Protein AF-A0A8H5YWS3-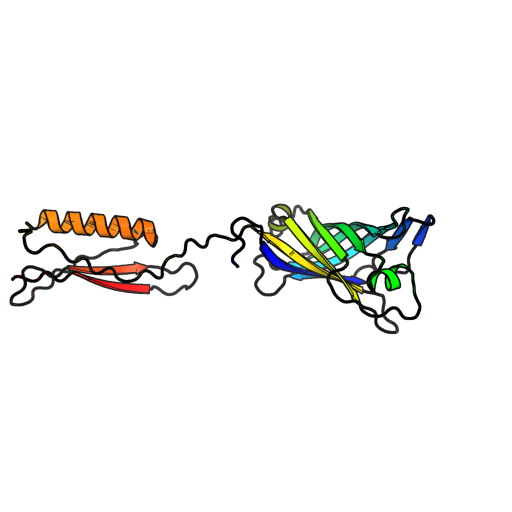F1 (afdb_monomer_lite)

Secondary structure (DSSP, 8-state):
---TTS-EEEEEEEEEEEEPPPEEEETTEEEEEEEEEEEEEEEPTT-SS--EEEEEEEEEEEEE-TTSSEEEEEEEEEEEETTS-EEEEEEEEEEETTSHHHHHHHT-TT-----SSSEEEEEEEE---GGGGGGTSSEEEEEEEEE--TTS--EEEEEEEEEE-------------------TT----HHHHHHHHHHHHHHHHHHH-----EEEEE---TT-S-EEEEEEEEE-SS--SEEEEEEEEEPPP-

Foldseek 3Di:
DPPAPFWDWAFFKKKKWFWDDWDDPDPFKTKIKTDAQRMWIATDPPHPQGWIKTWRIKIWIWGADPVNQKIKIWIWTWIATPVRFIKIKIKIKMAGLVALVVCVVVVPPPRAKGDWDRIKIKIAMDGPPPSCVVRHVWTKMWIWIWHDDPPGGIMIMIRMTTTGRPPPPVPLVVLDQDQDDDDQPDPDDVVVVVVVVVVVVVVVCVSPHDFPDWDFDWDDDPQFPTKTKTWTWDADPVHRDTDTDIHIHGDDHD

Radius of gyration: 30.15 Å; chains: 1; bounding box: 85×47×52 Å

Organism: NCBI:txid1567541

pLDDT: mean 78.76, std 23.04, range [34.84, 98.81]

Sequence (254 aa):
MKLTNFPILIPAFTAQIAINDPLVITSNLLNIPFVPKAGTLVSEPGYELPLEATFIHGSDFIRRDSDGQWVKLEVTSVARDASGSLLRFSYNGVVNMAGDEGKVIRGDTNATTTGFGNAFVQIRFETDAPGLKLLQDKLYVGSGRFVIEEDRPVIVEYKISEVEVPTSHVYHQPCVPFIVKLPSKLRVVAPELQFAALLLLQEYALSCGPIQAAWFINIPTPGWIQALQVVYMGVDPQDQYPILSTFRVTLHRY

Structure (mmCIF, N/CA/C/O backbone):
data_AF-A0A8H5YWS3-F1
#
_entry.id   AF-A0A8H5YWS3-F1
#
loop_
_atom_site.group_PDB
_atom_site.id
_atom_site.type_symbol
_atom_site.label_atom_id
_atom_site.label_alt_id
_atom_site.label_comp_id
_atom_site.label_asym_id
_atom_site.label_entity_id
_atom_site.label_seq_id
_atom_site.pdbx_PDB_ins_code
_atom_site.Cartn_x
_atom_site.Cartn_y
_atom_site.Cartn_z
_atom_site.occupancy
_atom_site.B_iso_or_equiv
_atom_site.auth_seq_id
_atom_site.auth_comp_id
_atom_site.auth_asym_id
_atom_site.auth_atom_id
_atom_site.pdbx_PDB_model_num
ATOM 1 N N . MET A 1 1 ? -27.017 8.212 -10.416 1.00 48.69 1 MET A N 1
ATOM 2 C CA . MET A 1 1 ? -27.555 6.844 -10.246 1.00 48.69 1 MET A CA 1
ATOM 3 C C . MET A 1 1 ? -27.083 6.347 -8.888 1.00 48.69 1 MET A C 1
ATOM 5 O O . MET A 1 1 ? -25.880 6.301 -8.685 1.00 48.69 1 MET A O 1
ATOM 9 N N . LYS A 1 2 ? -27.982 6.097 -7.926 1.00 53.22 2 LYS A N 1
ATOM 10 C CA . LYS A 1 2 ? -27.589 5.548 -6.618 1.00 53.22 2 LYS A CA 1
ATOM 11 C C . LYS A 1 2 ? -27.496 4.033 -6.797 1.00 53.22 2 LYS A C 1
ATOM 13 O O . LYS A 1 2 ? -28.518 3.397 -7.033 1.00 53.22 2 LYS A O 1
ATOM 18 N N . LEU A 1 3 ? -26.281 3.490 -6.804 1.00 64.69 3 LEU A N 1
ATOM 19 C CA . LEU A 1 3 ? -26.042 2.050 -6.901 1.00 64.69 3 LEU A CA 1
ATOM 20 C C . LEU A 1 3 ? -26.477 1.411 -5.577 1.00 64.69 3 LEU A C 1
ATOM 22 O O . LEU A 1 3 ? -25.711 1.332 -4.623 1.00 64.69 3 LEU A O 1
ATOM 26 N N . THR A 1 4 ? -27.749 1.039 -5.481 1.00 75.31 4 THR A N 1
ATOM 27 C CA . THR A 1 4 ? -28.289 0.354 -4.304 1.00 75.31 4 THR A CA 1
ATOM 28 C C . THR A 1 4 ? -27.650 -1.029 -4.183 1.00 75.31 4 THR A C 1
ATOM 30 O O . THR A 1 4 ? -27.611 -1.760 -5.170 1.00 75.31 4 THR A O 1
ATOM 33 N N . ASN A 1 5 ? -27.202 -1.387 -2.976 1.00 79.69 5 ASN A N 1
ATOM 34 C CA . ASN A 1 5 ? -26.628 -2.692 -2.602 1.00 79.69 5 ASN A CA 1
ATOM 35 C C . ASN A 1 5 ? -25.200 -2.996 -3.094 1.00 79.69 5 ASN A C 1
ATOM 37 O O . ASN A 1 5 ? -24.732 -4.115 -2.902 1.00 79.69 5 ASN A O 1
ATOM 41 N N . PHE A 1 6 ? -24.490 -2.033 -3.687 1.00 87.56 6 PHE A N 1
ATOM 42 C CA . PHE A 1 6 ? -23.056 -2.179 -3.962 1.00 87.56 6 PHE A CA 1
ATOM 43 C C . PHE A 1 6 ? -22.237 -1.580 -2.819 1.00 87.56 6 PHE A C 1
ATOM 45 O O . PHE A 1 6 ? -22.648 -0.537 -2.308 1.00 87.56 6 PHE A O 1
ATOM 52 N N . PRO A 1 7 ? -21.093 -2.180 -2.438 1.00 91.38 7 PRO A N 1
ATOM 53 C CA . PRO A 1 7 ? -20.174 -1.556 -1.498 1.00 91.38 7 PRO A CA 1
ATOM 54 C C . PRO A 1 7 ? -19.733 -0.169 -1.971 1.00 91.38 7 PRO A C 1
ATOM 56 O O . PRO A 1 7 ? -19.618 0.093 -3.172 1.00 91.38 7 PRO A O 1
ATOM 59 N N . ILE A 1 8 ? -19.467 0.704 -1.012 1.00 92.94 8 ILE A N 1
ATOM 60 C CA . ILE A 1 8 ? -18.857 2.014 -1.203 1.00 92.94 8 ILE A CA 1
ATOM 61 C C . ILE A 1 8 ? -17.433 2.005 -0.657 1.00 92.94 8 ILE A C 1
ATOM 63 O O . ILE A 1 8 ? -17.042 1.115 0.097 1.00 92.94 8 ILE A O 1
ATOM 67 N N . LEU A 1 9 ? -16.665 3.012 -1.063 1.00 95.31 9 LEU A N 1
ATOM 68 C CA . LEU A 1 9 ? -15.297 3.218 -0.619 1.00 95.31 9 LEU A CA 1
ATOM 69 C C . LEU A 1 9 ? -15.223 4.497 0.210 1.00 95.31 9 LEU A C 1
ATOM 71 O O . LEU A 1 9 ? -15.564 5.572 -0.290 1.00 95.31 9 LEU A O 1
ATOM 75 N N . ILE A 1 10 ? -14.764 4.376 1.452 1.00 95.75 10 ILE A N 1
ATOM 76 C CA . ILE A 1 10 ? -14.498 5.509 2.340 1.00 95.75 10 ILE A CA 1
ATOM 77 C C . ILE A 1 10 ? -12.989 5.767 2.345 1.00 95.75 10 ILE A C 1
ATOM 79 O O . ILE A 1 10 ? -12.236 4.843 2.655 1.00 95.75 10 ILE A O 1
ATOM 83 N N . PRO A 1 11 ? -12.504 6.972 1.991 1.00 97.88 11 PRO A N 1
ATOM 84 C CA . PRO A 1 11 ? -11.088 7.312 2.124 1.00 97.88 11 PRO A CA 1
ATOM 85 C C . PRO A 1 11 ? -10.604 7.061 3.556 1.00 97.88 11 PRO A C 1
ATOM 87 O O . PRO A 1 11 ? -11.169 7.608 4.499 1.00 97.88 11 PRO A O 1
ATOM 90 N N . ALA A 1 12 ? -9.587 6.213 3.705 1.00 98.25 12 ALA A N 1
ATOM 91 C CA . ALA A 1 12 ? -9.134 5.739 5.007 1.00 98.25 12 ALA A CA 1
ATOM 92 C C . ALA A 1 12 ? -7.691 6.146 5.287 1.00 98.25 12 ALA A C 1
ATOM 94 O O . ALA A 1 12 ? -7.424 6.784 6.300 1.00 98.25 12 ALA A O 1
ATOM 95 N N . PHE A 1 13 ? -6.764 5.824 4.381 1.00 98.75 13 PHE A N 1
ATOM 96 C CA . PHE A 1 13 ? -5.341 6.088 4.592 1.00 98.75 13 PHE A CA 1
ATOM 97 C C . PHE A 1 13 ? -4.620 6.510 3.310 1.00 98.75 13 PHE A C 1
ATOM 99 O O . PHE A 1 13 ? -4.986 6.112 2.204 1.00 98.75 13 PHE A O 1
ATOM 106 N N . THR A 1 14 ? -3.518 7.233 3.474 1.00 98.81 14 THR A N 1
ATOM 107 C CA . THR A 1 14 ? -2.440 7.333 2.490 1.00 98.81 14 THR A CA 1
ATOM 108 C C . THR A 1 14 ? -1.238 6.548 2.988 1.00 98.81 14 THR A C 1
ATOM 110 O O . THR A 1 14 ? -0.764 6.785 4.099 1.00 98.81 14 THR A O 1
ATOM 113 N N . ALA A 1 15 ? -0.713 5.654 2.152 1.00 98.75 15 ALA A N 1
ATOM 114 C CA . ALA A 1 15 ? 0.608 5.072 2.354 1.00 98.75 15 ALA A CA 1
ATOM 115 C C . ALA A 1 15 ? 1.599 5.683 1.360 1.00 98.75 15 ALA A C 1
ATOM 117 O O . ALA A 1 15 ? 1.316 5.706 0.166 1.00 98.75 15 ALA A O 1
ATOM 118 N N . GLN A 1 16 ? 2.757 6.133 1.832 1.00 98.69 16 GLN A N 1
ATOM 119 C CA . GLN A 1 16 ? 3.894 6.530 0.998 1.00 98.69 16 GLN A CA 1
ATOM 120 C C . GLN A 1 16 ? 5.101 5.704 1.411 1.00 98.69 16 GLN A C 1
ATOM 122 O O . GLN A 1 16 ? 5.474 5.702 2.580 1.00 98.69 16 GLN A O 1
ATOM 127 N N . ILE A 1 17 ? 5.707 4.978 0.480 1.00 98.56 17 ILE A N 1
ATOM 128 C CA . ILE A 1 17 ? 6.811 4.062 0.774 1.00 98.56 17 ILE A CA 1
ATOM 129 C C . ILE A 1 17 ? 7.943 4.342 -0.205 1.00 98.56 17 ILE A C 1
ATOM 131 O O . ILE A 1 17 ? 7.791 4.106 -1.402 1.00 98.56 17 ILE A O 1
ATOM 135 N N . ALA A 1 18 ? 9.087 4.807 0.294 1.00 98.31 18 ALA A N 1
ATOM 136 C CA . ALA A 1 18 ? 10.304 4.846 -0.504 1.00 98.31 18 ALA A CA 1
ATOM 137 C C . ALA A 1 18 ? 10.845 3.424 -0.705 1.00 98.31 18 ALA A C 1
ATOM 139 O O . ALA A 1 18 ? 10.911 2.625 0.237 1.00 98.31 18 ALA A O 1
ATOM 140 N N . ILE A 1 19 ? 11.257 3.116 -1.930 1.00 98.06 19 ILE A N 1
ATOM 141 C CA . ILE A 1 19 ? 11.770 1.802 -2.323 1.00 98.06 19 ILE A CA 1
ATOM 142 C C . ILE A 1 19 ? 13.218 1.886 -2.811 1.00 98.06 19 ILE A C 1
ATOM 144 O O . ILE A 1 19 ? 13.650 2.902 -3.351 1.00 98.06 19 ILE A O 1
ATOM 148 N N . ASN A 1 20 ? 13.970 0.811 -2.577 1.00 97.19 20 ASN A N 1
ATOM 149 C CA . ASN A 1 20 ? 15.310 0.620 -3.125 1.00 97.19 20 ASN A CA 1
ATOM 150 C C . ASN A 1 20 ? 15.247 0.047 -4.545 1.00 97.19 20 ASN A C 1
ATOM 152 O O . ASN A 1 20 ? 14.190 -0.381 -5.018 1.00 97.19 20 ASN A O 1
ATOM 156 N N . ASP A 1 21 ? 16.417 -0.030 -5.178 1.00 94.88 21 ASP A N 1
ATOM 157 C CA . ASP A 1 21 ? 16.579 -0.683 -6.469 1.00 94.88 21 ASP A CA 1
ATOM 158 C C . ASP A 1 21 ? 16.080 -2.143 -6.453 1.00 94.88 21 ASP A C 1
ATOM 160 O O . ASP A 1 21 ? 16.252 -2.859 -5.455 1.00 94.88 21 ASP A O 1
ATOM 164 N N . PRO A 1 22 ? 15.493 -2.620 -7.567 1.00 96.00 22 PRO A N 1
ATOM 165 C CA . PRO A 1 22 ? 15.037 -3.996 -7.684 1.00 96.00 22 PRO A CA 1
ATOM 166 C C . PRO A 1 22 ? 16.161 -5.023 -7.518 1.00 96.00 22 PRO A C 1
ATOM 168 O O . PRO A 1 22 ? 17.179 -4.985 -8.210 1.00 96.00 22 PRO A O 1
ATOM 171 N N . LEU A 1 23 ? 15.919 -6.031 -6.685 1.00 97.50 23 LEU A N 1
ATOM 172 C CA . LEU A 1 23 ? 16.733 -7.238 -6.604 1.00 97.50 23 LEU A CA 1
ATOM 173 C C . LEU A 1 23 ? 16.144 -8.301 -7.538 1.00 97.50 23 LEU A C 1
ATOM 175 O O . LEU A 1 23 ? 15.038 -8.804 -7.321 1.00 97.50 23 LEU A O 1
ATOM 179 N N . VAL A 1 24 ? 16.878 -8.652 -8.593 1.00 96.94 24 VAL A N 1
ATOM 180 C CA . VAL A 1 24 ? 16.424 -9.637 -9.584 1.00 96.94 24 VAL A CA 1
ATOM 181 C C . VAL A 1 24 ? 16.612 -11.055 -9.042 1.00 96.94 24 VAL A C 1
ATOM 183 O O . VAL A 1 24 ? 17.741 -11.500 -8.851 1.00 96.94 24 VAL A O 1
ATOM 186 N N . ILE A 1 25 ? 15.511 -11.782 -8.824 1.00 97.81 25 ILE A N 1
ATOM 187 C CA . ILE A 1 25 ? 15.545 -13.196 -8.405 1.00 97.81 25 ILE A CA 1
ATOM 188 C C . ILE A 1 25 ? 15.488 -14.105 -9.635 1.00 97.81 25 ILE A C 1
ATOM 190 O O . ILE A 1 25 ? 16.262 -15.050 -9.764 1.00 97.81 25 ILE A O 1
ATOM 194 N N . THR A 1 26 ? 14.564 -13.818 -10.554 1.00 96.31 26 THR A N 1
ATOM 195 C CA . THR A 1 26 ? 14.450 -14.484 -11.862 1.00 96.31 26 THR A CA 1
ATOM 196 C C . THR A 1 26 ? 14.034 -13.463 -12.920 1.00 96.31 26 THR A C 1
ATOM 198 O O . THR A 1 26 ? 13.697 -12.329 -12.585 1.00 96.31 26 THR A O 1
ATOM 201 N N . SER A 1 27 ? 13.958 -13.869 -14.190 1.00 92.12 27 SER A N 1
ATOM 202 C CA . SER A 1 27 ? 13.446 -13.011 -15.271 1.00 92.12 27 SER A CA 1
ATOM 203 C C . SER A 1 27 ? 12.024 -12.478 -15.034 1.00 92.12 27 SER A C 1
ATOM 205 O O . SER A 1 27 ? 11.685 -11.417 -15.551 1.00 92.12 27 SER A O 1
ATOM 207 N N . ASN A 1 28 ? 11.208 -13.181 -14.239 1.00 94.62 28 ASN A N 1
ATOM 208 C CA . ASN A 1 28 ? 9.809 -12.833 -13.967 1.00 94.62 28 ASN A CA 1
ATOM 209 C C . ASN A 1 28 ? 9.528 -12.537 -12.487 1.00 94.62 28 ASN A C 1
ATOM 211 O O . ASN A 1 28 ? 8.365 -12.389 -12.119 1.00 94.62 28 ASN A O 1
ATOM 215 N N . LEU A 1 29 ? 10.553 -12.490 -11.629 1.00 97.06 29 LEU A N 1
ATOM 216 C CA . LEU A 1 29 ? 10.393 -12.251 -10.194 1.00 97.06 29 LEU A CA 1
ATOM 217 C C . LEU A 1 29 ? 11.459 -11.285 -9.693 1.00 97.06 29 LEU A C 1
ATOM 219 O O . LEU A 1 29 ? 12.652 -11.597 -9.731 1.00 97.06 29 LEU A O 1
ATOM 223 N N . LEU A 1 30 ? 10.995 -10.158 -9.170 1.00 97.25 30 LEU A N 1
ATOM 224 C CA . LEU A 1 30 ? 11.808 -9.145 -8.516 1.00 97.25 30 LEU A CA 1
ATOM 225 C C . LEU A 1 30 ? 11.428 -9.066 -7.041 1.00 97.25 30 LEU A C 1
ATOM 227 O O . LEU A 1 30 ? 10.276 -9.299 -6.677 1.00 97.25 30 LEU A O 1
ATOM 231 N N . ASN A 1 31 ? 12.393 -8.704 -6.208 1.00 98.31 31 ASN A N 1
ATOM 232 C CA . ASN A 1 31 ? 12.141 -8.237 -4.857 1.00 98.31 31 ASN A CA 1
ATOM 233 C C . ASN A 1 31 ? 12.479 -6.748 -4.772 1.00 98.31 31 ASN A C 1
ATOM 235 O O . ASN A 1 31 ? 13.557 -6.351 -5.204 1.00 98.31 31 ASN A O 1
ATOM 239 N N . ILE A 1 32 ? 11.570 -5.940 -4.233 1.00 98.12 32 ILE A N 1
ATOM 240 C CA . ILE A 1 32 ? 11.726 -4.493 -4.082 1.00 98.12 32 ILE A CA 1
ATOM 241 C C . ILE A 1 32 ? 11.754 -4.158 -2.587 1.00 98.12 32 ILE A C 1
ATOM 243 O O . ILE A 1 32 ? 10.695 -4.038 -1.959 1.00 98.12 32 ILE A O 1
ATOM 247 N N . PRO A 1 33 ? 12.945 -4.028 -1.979 1.00 98.38 33 PRO A N 1
ATOM 248 C CA . PRO A 1 33 ? 13.059 -3.712 -0.564 1.00 98.38 33 PRO A CA 1
ATOM 249 C C . PRO A 1 33 ? 12.611 -2.282 -0.281 1.00 98.38 33 PRO A C 1
ATOM 251 O O . PRO A 1 33 ? 12.974 -1.349 -0.998 1.00 98.38 33 PRO A O 1
ATOM 254 N N . PHE A 1 34 ? 11.908 -2.079 0.827 1.00 98.25 34 PHE A N 1
ATOM 255 C CA . PHE A 1 34 ? 11.595 -0.732 1.298 1.00 98.25 34 PHE A CA 1
ATOM 256 C C . PHE A 1 34 ? 12.869 -0.064 1.815 1.00 98.25 34 PHE A C 1
ATOM 258 O O . PHE A 1 34 ? 13.727 -0.722 2.412 1.00 98.25 34 PHE A O 1
ATOM 265 N N . VAL A 1 35 ? 12.977 1.250 1.648 1.00 98.00 35 VAL A N 1
ATOM 266 C CA . VAL A 1 35 ? 13.991 2.042 2.346 1.00 98.00 35 VAL A CA 1
ATOM 267 C C . VAL A 1 35 ? 13.597 2.096 3.833 1.00 98.00 35 VAL A C 1
ATOM 269 O O . VAL A 1 35 ? 12.499 2.562 4.158 1.00 98.00 35 VAL A O 1
ATOM 272 N N . PRO A 1 36 ? 14.438 1.609 4.766 1.00 95.19 36 PRO A N 1
ATOM 273 C CA . PRO A 1 36 ? 14.069 1.541 6.177 1.00 95.19 36 PRO A CA 1
ATOM 274 C C . PRO A 1 36 ? 13.707 2.911 6.753 1.00 95.19 36 PRO A C 1
ATOM 276 O O . PRO A 1 36 ? 14.463 3.869 6.597 1.00 95.19 36 PRO A O 1
ATOM 279 N N . LYS A 1 37 ? 12.578 2.994 7.470 1.00 95.38 37 LYS A N 1
ATOM 280 C CA . LYS A 1 37 ? 12.074 4.228 8.107 1.00 95.38 37 LYS A CA 1
ATOM 281 C C . LYS A 1 37 ? 11.795 5.393 7.145 1.00 95.38 37 LYS A C 1
ATOM 283 O O . LYS A 1 37 ? 11.619 6.515 7.610 1.00 95.38 37 LYS A O 1
ATOM 288 N N . ALA A 1 38 ? 11.723 5.144 5.839 1.00 95.88 38 ALA A N 1
ATOM 289 C CA . ALA A 1 38 ? 11.428 6.152 4.821 1.00 95.88 38 ALA A CA 1
ATOM 290 C C . ALA A 1 38 ? 10.059 5.895 4.170 1.00 95.88 38 ALA A C 1
ATOM 292 O O . ALA A 1 38 ? 9.913 5.821 2.954 1.00 95.88 38 ALA A O 1
ATOM 293 N N . GLY A 1 39 ? 9.036 5.729 5.000 1.00 97.69 39 GLY A N 1
ATOM 294 C CA . GLY A 1 39 ? 7.666 5.607 4.532 1.00 97.69 39 GLY A CA 1
ATOM 295 C C . GLY A 1 39 ? 6.667 5.777 5.661 1.00 97.69 39 GLY A C 1
ATOM 296 O O . GLY A 1 39 ? 6.985 5.506 6.820 1.00 97.69 39 GLY A O 1
ATOM 297 N N . THR A 1 40 ? 5.462 6.207 5.312 1.00 98.62 40 THR A N 1
ATOM 298 C CA . THR A 1 40 ? 4.389 6.539 6.243 1.00 98.62 40 THR A CA 1
ATOM 299 C C . THR A 1 40 ? 3.078 5.874 5.848 1.00 98.62 40 THR A C 1
ATOM 301 O O . THR A 1 40 ? 2.823 5.601 4.676 1.00 98.62 40 THR A O 1
ATOM 304 N N . LEU A 1 41 ? 2.241 5.633 6.849 1.00 98.62 41 LEU A N 1
ATOM 305 C CA . LEU A 1 41 ? 0.837 5.279 6.724 1.00 98.62 41 LEU A CA 1
ATOM 306 C C . LEU A 1 41 ? 0.053 6.248 7.606 1.00 98.62 41 LEU A C 1
ATOM 308 O O . LEU A 1 41 ? 0.194 6.228 8.829 1.00 98.62 41 LEU A O 1
ATOM 312 N N . VAL A 1 42 ? -0.737 7.108 6.977 1.00 98.62 42 VAL A N 1
ATOM 313 C CA . VAL A 1 42 ? -1.429 8.213 7.646 1.00 98.62 42 VAL A CA 1
ATOM 314 C C . VAL A 1 42 ? -2.905 8.163 7.307 1.00 98.62 42 VAL A C 1
ATOM 316 O O . VAL A 1 42 ? -3.266 7.905 6.162 1.00 98.62 42 VAL A O 1
ATOM 319 N N . SER A 1 43 ? -3.759 8.407 8.292 1.00 98.38 43 SER A N 1
ATOM 320 C CA . SER A 1 43 ? -5.208 8.466 8.077 1.00 98.38 43 SER A CA 1
ATOM 321 C C . SER A 1 43 ? -5.609 9.676 7.251 1.00 98.38 43 SER A C 1
ATOM 323 O O . SER A 1 43 ? -5.051 10.762 7.401 1.00 98.38 43 SER A O 1
ATOM 325 N N . GLU A 1 44 ? -6.594 9.489 6.382 1.00 97.88 44 GLU A N 1
ATOM 326 C CA . GLU A 1 44 ? -7.220 10.595 5.669 1.00 97.88 44 GLU A CA 1
ATOM 327 C C . GLU A 1 44 ? -8.029 11.468 6.645 1.00 97.88 44 GLU A C 1
ATOM 329 O O . GLU A 1 44 ? -8.565 10.966 7.641 1.00 97.88 44 GLU A O 1
ATOM 334 N N . PRO A 1 45 ? -8.155 12.780 6.379 1.00 94.69 45 PRO A N 1
ATOM 335 C CA . PRO A 1 45 ? -8.970 13.662 7.204 1.00 94.69 45 PRO A CA 1
ATOM 336 C C . PRO A 1 45 ? -10.413 13.155 7.340 1.00 94.69 45 PRO A C 1
ATOM 338 O O . PRO A 1 45 ? -11.096 12.926 6.344 1.00 94.69 45 PRO A O 1
ATOM 341 N N . GLY A 1 46 ? -10.885 13.022 8.582 1.00 91.44 46 GLY A N 1
ATOM 342 C CA . GLY A 1 46 ? -12.252 12.589 8.890 1.00 91.44 46 GLY A CA 1
ATOM 343 C C . GLY A 1 46 ? -12.461 11.073 8.944 1.00 91.44 46 GLY A C 1
ATOM 344 O O . GLY A 1 46 ? -13.569 10.643 9.254 1.00 91.44 46 GLY A O 1
ATOM 345 N N . TYR A 1 47 ? -11.429 10.265 8.693 1.00 95.12 47 TYR A N 1
ATOM 346 C CA . TYR A 1 47 ? -11.505 8.828 8.937 1.00 95.12 47 TYR A CA 1
ATOM 347 C C . TYR A 1 47 ? -11.531 8.529 10.446 1.00 95.12 47 TYR A C 1
ATOM 349 O O . TYR A 1 47 ? -10.823 9.172 11.222 1.00 95.12 47 TYR A O 1
ATOM 357 N N . GLU A 1 48 ? -12.357 7.568 10.878 1.00 91.69 48 GLU A N 1
ATOM 358 C CA . GLU A 1 48 ? -12.686 7.400 12.305 1.00 91.69 48 GLU A CA 1
ATOM 359 C C . GLU A 1 48 ? -11.500 6.966 13.173 1.00 91.69 48 GLU A C 1
ATOM 361 O O . GLU A 1 48 ? -11.463 7.262 14.367 1.00 91.69 48 GLU A O 1
ATOM 366 N N . LEU A 1 49 ? -10.546 6.242 12.581 1.00 92.19 49 LEU A N 1
ATOM 367 C CA . LEU A 1 49 ? -9.395 5.712 13.292 1.00 92.19 49 LEU A CA 1
ATOM 368 C C . LEU A 1 49 ? -8.168 6.573 12.980 1.00 92.19 49 LEU A C 1
ATOM 370 O O . LEU A 1 49 ? -7.578 6.392 11.915 1.00 92.19 49 LEU A O 1
ATOM 374 N N . PRO A 1 50 ? -7.743 7.465 13.891 1.00 93.62 50 PRO A N 1
ATOM 375 C CA . PRO A 1 50 ? -6.527 8.233 13.700 1.00 93.62 50 PRO A CA 1
ATOM 376 C C . PRO A 1 50 ? -5.307 7.317 13.815 1.00 93.62 50 PRO A C 1
ATOM 378 O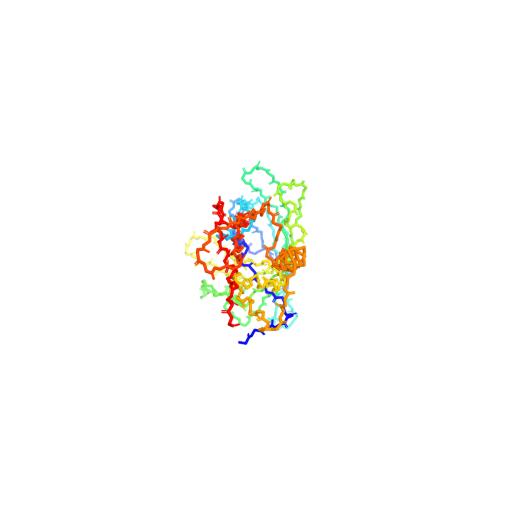 O . PRO A 1 50 ? -5.025 6.734 14.861 1.00 93.62 50 PRO A O 1
ATOM 381 N N . LEU A 1 51 ? -4.564 7.221 12.723 1.00 96.75 51 LEU A N 1
ATOM 382 C CA . LEU A 1 51 ? -3.322 6.475 12.609 1.00 96.75 51 LEU A CA 1
ATOM 383 C C . LEU A 1 51 ? -2.277 7.338 11.913 1.00 96.75 51 LEU A C 1
ATOM 385 O O . LEU A 1 51 ? -2.503 7.828 10.805 1.00 96.75 51 LEU A O 1
ATOM 389 N N . GLU A 1 52 ? -1.121 7.452 12.554 1.00 97.81 52 GLU A N 1
ATOM 390 C CA . GLU A 1 52 ? 0.124 7.915 11.959 1.00 97.81 52 GLU A CA 1
ATOM 391 C C . GLU A 1 52 ? 1.194 6.882 12.305 1.00 97.81 52 GLU A C 1
ATOM 393 O O . GLU A 1 52 ? 1.503 6.659 13.480 1.00 97.81 52 GLU A O 1
ATOM 398 N N . ALA A 1 53 ? 1.705 6.200 11.283 1.00 98.38 53 ALA A N 1
ATOM 399 C CA . ALA A 1 53 ? 2.691 5.147 11.438 1.00 98.38 53 ALA A CA 1
ATOM 400 C C . ALA A 1 53 ? 3.823 5.266 10.422 1.00 98.38 53 ALA A C 1
ATOM 402 O O . ALA A 1 53 ? 3.629 5.711 9.293 1.00 98.38 53 ALA A O 1
ATOM 403 N N . THR A 1 54 ? 5.001 4.798 10.820 1.00 98.69 54 THR A N 1
ATOM 404 C CA . THR A 1 54 ? 6.208 4.764 9.993 1.00 98.69 54 THR A CA 1
ATOM 405 C C . THR A 1 54 ? 6.570 3.321 9.676 1.00 98.69 54 THR A C 1
ATOM 407 O O . THR A 1 54 ? 6.663 2.479 10.576 1.00 98.69 54 THR A O 1
ATOM 410 N N . PHE A 1 55 ? 6.820 3.023 8.402 1.00 98.62 55 PHE A N 1
ATOM 411 C CA . PHE A 1 55 ? 7.284 1.704 7.977 1.00 98.62 55 PHE A CA 1
ATOM 412 C C . PHE A 1 55 ? 8.717 1.458 8.460 1.00 98.62 55 PHE A C 1
ATOM 414 O O . PHE A 1 55 ? 9.636 2.207 8.139 1.00 98.62 55 PHE A O 1
ATOM 421 N N . ILE A 1 56 ? 8.932 0.395 9.239 1.00 98.00 56 ILE A N 1
ATOM 422 C CA . ILE A 1 56 ? 10.260 0.037 9.760 1.00 98.00 56 ILE A CA 1
ATOM 423 C C . ILE A 1 56 ? 11.084 -0.630 8.658 1.00 98.00 56 ILE A C 1
ATOM 425 O O . ILE A 1 56 ? 12.225 -0.247 8.411 1.00 98.00 56 ILE A O 1
ATOM 429 N N . HIS A 1 57 ? 10.494 -1.642 8.026 1.00 96.50 57 HIS A N 1
ATOM 430 C CA . HIS A 1 57 ? 11.042 -2.391 6.903 1.00 96.50 57 HIS A CA 1
ATOM 431 C C . HIS A 1 57 ? 9.899 -3.104 6.175 1.00 96.50 57 HIS A C 1
ATOM 433 O O . HIS A 1 57 ? 8.805 -3.284 6.716 1.00 96.50 57 HIS A O 1
ATOM 439 N N . GLY A 1 58 ? 10.155 -3.557 4.959 1.00 98.06 58 GLY A N 1
ATOM 440 C CA . GLY A 1 58 ? 9.198 -4.309 4.164 1.00 98.06 58 GLY A CA 1
ATOM 441 C C . GLY A 1 58 ? 9.788 -4.656 2.816 1.00 98.06 58 GLY A C 1
ATOM 442 O O . GLY A 1 58 ? 10.910 -4.251 2.498 1.00 98.06 58 GLY A O 1
ATOM 443 N N . SER A 1 59 ? 9.045 -5.433 2.048 1.00 98.19 59 SER A N 1
ATOM 444 C CA . SER A 1 59 ? 9.422 -5.720 0.677 1.00 98.19 59 SER A CA 1
ATOM 445 C C . SER A 1 59 ? 8.211 -6.093 -0.164 1.00 98.19 59 SER A C 1
ATOM 447 O O . SER A 1 59 ? 7.214 -6.588 0.371 1.00 98.19 59 SER A O 1
ATOM 449 N N . ASP A 1 60 ? 8.330 -5.856 -1.466 1.00 98.38 60 ASP A N 1
ATOM 450 C CA . ASP A 1 60 ? 7.384 -6.294 -2.487 1.00 98.38 60 ASP A CA 1
ATOM 451 C C . ASP A 1 60 ? 8.008 -7.363 -3.376 1.00 98.38 60 ASP A C 1
ATOM 453 O O . ASP A 1 60 ? 9.092 -7.177 -3.935 1.00 98.38 60 ASP A O 1
ATOM 457 N N . PHE A 1 61 ? 7.323 -8.491 -3.513 1.00 98.56 61 PHE A N 1
ATOM 458 C CA . PHE A 1 61 ? 7.636 -9.481 -4.527 1.00 98.56 61 PHE A CA 1
ATOM 459 C C . PHE A 1 61 ? 6.782 -9.229 -5.766 1.00 98.56 61 PHE A C 1
ATOM 461 O O . PHE A 1 61 ? 5.608 -9.586 -5.834 1.00 98.56 61 PHE A O 1
ATOM 468 N N . ILE A 1 62 ? 7.426 -8.668 -6.785 1.00 97.81 62 ILE A N 1
ATOM 469 C CA . ILE A 1 62 ? 6.805 -8.324 -8.058 1.00 97.81 62 ILE A CA 1
ATOM 470 C C . ILE A 1 62 ? 6.973 -9.496 -9.019 1.00 97.81 62 ILE A C 1
ATOM 472 O O . ILE A 1 62 ? 8.088 -9.811 -9.450 1.00 97.81 62 ILE A O 1
ATOM 476 N N . ARG A 1 63 ? 5.858 -10.125 -9.395 1.00 97.94 63 ARG A N 1
ATOM 477 C CA . ARG A 1 63 ? 5.826 -11.237 -10.351 1.00 97.94 63 ARG A CA 1
ATOM 478 C C . ARG A 1 63 ? 5.176 -10.820 -11.659 1.00 97.94 63 ARG A C 1
ATOM 480 O O . ARG A 1 63 ? 4.016 -10.426 -11.667 1.00 97.94 63 ARG A O 1
ATOM 487 N N . ARG A 1 64 ? 5.896 -10.949 -12.770 1.00 96.56 64 ARG A N 1
ATOM 488 C CA . ARG A 1 64 ? 5.339 -10.730 -14.113 1.00 96.56 64 ARG A CA 1
ATOM 489 C C . ARG A 1 64 ? 4.584 -11.976 -14.567 1.00 96.56 64 ARG A C 1
ATOM 491 O O . ARG A 1 64 ? 5.114 -13.085 -14.458 1.00 96.56 64 ARG A O 1
ATOM 498 N N . ASP A 1 65 ? 3.372 -11.784 -15.078 1.00 94.94 65 ASP A N 1
ATOM 499 C CA . ASP A 1 65 ? 2.631 -12.844 -15.760 1.00 94.94 65 ASP A CA 1
ATOM 500 C C . ASP A 1 65 ? 3.381 -13.246 -17.044 1.00 94.94 65 ASP A C 1
ATOM 502 O O . ASP A 1 65 ? 4.167 -12.476 -17.604 1.00 94.94 65 ASP A O 1
ATOM 506 N N . SER A 1 66 ? 3.171 -14.476 -17.515 1.00 92.75 66 SER A N 1
ATOM 507 C CA . SER A 1 66 ? 3.919 -15.031 -18.654 1.00 92.75 66 SER A CA 1
ATOM 508 C C . SER A 1 66 ? 3.696 -14.283 -19.972 1.00 92.75 66 SER A C 1
ATOM 510 O O . SER A 1 66 ? 4.542 -14.354 -20.857 1.00 92.75 66 SER A O 1
ATOM 512 N N . ASP A 1 67 ? 2.566 -13.586 -20.111 1.00 92.62 67 ASP A N 1
ATOM 513 C CA . ASP A 1 67 ? 2.227 -12.747 -21.268 1.00 92.62 67 ASP A CA 1
ATOM 514 C C . ASP A 1 67 ? 2.754 -11.301 -21.153 1.00 92.62 67 ASP A C 1
ATOM 516 O O . ASP A 1 67 ? 2.602 -10.499 -22.080 1.00 92.62 67 ASP A O 1
ATOM 520 N N . GLY A 1 68 ? 3.361 -10.957 -20.011 1.00 89.88 68 GLY A N 1
ATOM 521 C CA . GLY A 1 68 ? 3.894 -9.634 -19.702 1.00 89.88 68 GLY A CA 1
ATOM 522 C C . GLY A 1 68 ? 2.848 -8.523 -19.556 1.00 89.88 68 GLY A C 1
ATOM 523 O O . GLY A 1 68 ? 3.242 -7.368 -19.407 1.00 89.88 68 GLY A O 1
ATOM 524 N N . GLN A 1 69 ? 1.546 -8.830 -19.601 1.00 94.19 69 GLN A N 1
ATOM 525 C CA . GLN A 1 69 ? 0.476 -7.822 -19.561 1.00 94.19 69 GLN A CA 1
ATOM 526 C C . GLN A 1 69 ? 0.197 -7.329 -18.145 1.00 94.19 69 GLN A C 1
ATOM 528 O O . GLN A 1 69 ? -0.174 -6.172 -17.936 1.00 94.19 69 GLN A O 1
ATOM 533 N N . TRP A 1 70 ? 0.401 -8.205 -17.167 1.00 96.69 70 TRP A N 1
ATOM 534 C CA . TRP A 1 70 ? 0.120 -7.929 -15.771 1.00 96.69 70 TRP A CA 1
ATOM 535 C C . TRP A 1 70 ? 1.303 -8.274 -14.887 1.00 96.69 70 TRP A C 1
ATOM 537 O O . TRP A 1 70 ? 2.113 -9.162 -15.162 1.00 96.69 70 TRP A O 1
ATOM 547 N N . VAL A 1 71 ? 1.349 -7.571 -13.771 1.00 97.12 71 VAL A N 1
ATOM 548 C CA . VAL A 1 71 ? 2.222 -7.863 -12.649 1.00 97.12 71 VAL A CA 1
ATOM 549 C C . VAL A 1 71 ? 1.364 -8.160 -11.428 1.00 97.12 71 VAL A C 1
ATOM 551 O O . VAL A 1 71 ? 0.351 -7.494 -11.215 1.00 97.12 71 VAL A O 1
ATOM 554 N N . LYS A 1 72 ? 1.768 -9.151 -10.632 1.00 98.25 72 LYS A N 1
ATOM 555 C CA . LYS A 1 72 ? 1.214 -9.443 -9.308 1.00 98.25 72 LYS A CA 1
ATOM 556 C C . LYS A 1 72 ? 2.162 -8.916 -8.242 1.00 98.25 72 LYS A C 1
ATOM 558 O O . LYS A 1 72 ? 3.366 -9.159 -8.327 1.00 98.25 72 LYS A O 1
ATOM 563 N N . LEU A 1 73 ? 1.595 -8.214 -7.272 1.00 98.50 73 LEU A N 1
ATOM 564 C CA . LEU A 1 73 ? 2.299 -7.685 -6.109 1.00 98.50 73 LEU A CA 1
ATOM 565 C C . LEU A 1 73 ? 2.029 -8.587 -4.909 1.00 98.50 73 LEU A C 1
ATOM 567 O O . LEU A 1 73 ? 0.893 -9.042 -4.733 1.00 98.50 73 LEU A O 1
ATOM 571 N N . GLU A 1 74 ? 3.044 -8.789 -4.081 1.00 98.62 74 GLU A N 1
ATOM 572 C CA . GLU A 1 74 ? 2.944 -9.497 -2.807 1.00 98.62 74 GLU A CA 1
ATOM 573 C C . GLU A 1 74 ? 3.822 -8.772 -1.790 1.00 98.62 74 GLU A C 1
ATOM 575 O O . GLU A 1 74 ? 5.044 -8.935 -1.743 1.00 98.62 74 GLU A O 1
ATOM 580 N N . VAL A 1 75 ? 3.176 -7.945 -0.972 1.00 98.69 75 VAL A N 1
ATOM 581 C CA . VAL A 1 75 ? 3.846 -7.072 -0.013 1.00 98.69 75 VAL A CA 1
ATOM 582 C C . VAL A 1 75 ? 3.644 -7.551 1.401 1.00 98.69 75 VAL A C 1
ATOM 584 O O . VAL A 1 75 ? 2.535 -7.874 1.832 1.00 98.69 75 VAL A O 1
ATOM 587 N N . THR A 1 76 ? 4.729 -7.517 2.167 1.00 98.50 76 THR A N 1
ATOM 588 C CA . THR A 1 76 ? 4.688 -7.625 3.624 1.00 98.50 76 THR A CA 1
ATOM 589 C C . THR A 1 76 ? 5.659 -6.631 4.249 1.00 98.50 76 THR A C 1
ATOM 591 O O . THR A 1 76 ? 6.813 -6.499 3.841 1.00 98.50 76 THR A O 1
ATOM 594 N N . SER A 1 77 ? 5.179 -5.929 5.269 1.00 98.44 77 SER A N 1
ATOM 595 C CA . SER A 1 77 ? 5.909 -4.898 5.990 1.00 98.44 77 SER A CA 1
ATOM 596 C C . SER A 1 77 ? 5.477 -4.846 7.455 1.00 98.44 77 SER A C 1
ATOM 598 O O . SER A 1 77 ? 4.412 -5.342 7.835 1.00 98.44 77 SER A O 1
ATOM 600 N N . VAL A 1 78 ? 6.322 -4.228 8.276 1.00 98.31 78 VAL A N 1
ATOM 601 C CA . VAL A 1 78 ? 6.021 -3.862 9.659 1.00 98.31 78 VAL A CA 1
ATOM 602 C C . VAL A 1 78 ? 6.046 -2.343 9.760 1.00 98.31 78 VAL A C 1
ATOM 604 O O . VAL A 1 78 ? 7.035 -1.710 9.377 1.00 98.31 78 VAL A O 1
ATOM 607 N N . ALA A 1 79 ? 4.986 -1.764 10.316 1.00 98.31 79 ALA A N 1
ATOM 608 C CA . ALA A 1 79 ? 4.912 -0.349 10.651 1.00 98.31 79 ALA A CA 1
ATOM 609 C C . ALA A 1 79 ? 4.786 -0.151 12.166 1.00 98.31 79 ALA A C 1
ATOM 611 O O . ALA A 1 79 ? 4.349 -1.045 12.898 1.00 98.31 79 ALA A O 1
ATOM 612 N N . ARG A 1 80 ? 5.201 1.027 12.628 1.00 98.19 80 ARG A N 1
ATOM 613 C CA . ARG A 1 80 ? 5.095 1.459 14.022 1.00 98.19 80 ARG A CA 1
ATOM 614 C C . ARG A 1 80 ? 4.318 2.756 14.100 1.00 98.19 80 ARG A C 1
ATOM 616 O O . ARG A 1 80 ? 4.687 3.698 13.405 1.00 98.19 80 ARG A O 1
ATOM 623 N N . ASP A 1 81 ? 3.297 2.800 14.940 1.00 97.25 81 ASP A N 1
ATOM 624 C CA . ASP A 1 81 ? 2.527 4.020 15.170 1.00 97.25 81 ASP A CA 1
ATOM 625 C C . ASP A 1 81 ? 3.246 4.996 16.125 1.00 97.25 81 ASP A C 1
ATOM 627 O O . ASP A 1 81 ? 4.284 4.684 16.722 1.00 97.25 81 ASP A O 1
ATOM 631 N N . ALA A 1 82 ? 2.664 6.181 16.306 1.00 93.56 82 ALA A N 1
ATOM 632 C CA . ALA A 1 82 ? 3.159 7.187 17.244 1.00 93.56 82 ALA A CA 1
ATOM 633 C C . ALA A 1 82 ? 3.165 6.729 18.721 1.00 93.56 82 ALA A C 1
ATOM 635 O O . ALA A 1 82 ? 3.944 7.255 19.516 1.00 93.56 82 ALA A O 1
ATOM 636 N N . SER A 1 83 ? 2.337 5.744 19.101 1.00 94.31 83 SER A N 1
ATOM 637 C CA . SER A 1 83 ? 2.328 5.166 20.457 1.00 94.31 83 SER A CA 1
ATOM 638 C C . SER A 1 83 ? 3.451 4.146 20.687 1.00 94.31 83 SER A C 1
ATOM 640 O O . SER A 1 83 ? 3.716 3.747 21.821 1.00 94.31 83 SER A O 1
ATOM 642 N N . GLY A 1 84 ? 4.137 3.733 19.618 1.00 96.00 84 GLY A N 1
ATOM 643 C CA . GLY A 1 84 ? 5.155 2.690 19.629 1.00 96.00 84 GLY A CA 1
ATOM 644 C C . GLY A 1 84 ? 4.607 1.287 19.357 1.00 96.00 84 GLY A C 1
ATOM 645 O O . GLY A 1 84 ? 5.404 0.347 19.260 1.00 96.00 84 GLY A O 1
ATOM 646 N N . SER A 1 85 ? 3.294 1.145 19.185 1.00 97.38 85 SER A N 1
ATOM 647 C CA . SER A 1 85 ? 2.615 -0.093 18.811 1.00 97.38 85 SER A CA 1
ATOM 648 C C . SER A 1 85 ? 3.021 -0.546 17.413 1.00 97.38 85 SER A C 1
ATOM 650 O O . SER A 1 85 ? 3.304 0.257 16.523 1.00 97.38 85 SER A O 1
ATOM 652 N N . LEU A 1 86 ? 3.067 -1.863 17.220 1.00 97.31 86 LEU A N 1
ATOM 653 C CA . LEU A 1 86 ? 3.422 -2.479 15.946 1.00 97.31 86 LEU A CA 1
ATOM 654 C C . LEU A 1 86 ? 2.181 -2.986 15.224 1.00 97.31 86 LEU A C 1
ATOM 656 O O . LEU A 1 86 ? 1.263 -3.528 15.841 1.00 97.31 86 LEU A O 1
ATOM 660 N N . LEU A 1 87 ? 2.209 -2.875 13.902 1.00 97.56 87 LEU A N 1
ATOM 661 C CA . LEU A 1 87 ? 1.250 -3.518 13.021 1.00 97.56 87 LEU A CA 1
ATOM 662 C C . LEU A 1 87 ? 1.971 -4.147 11.831 1.00 97.56 87 LEU A C 1
ATOM 664 O O . LEU A 1 87 ? 2.944 -3.601 11.298 1.00 97.56 87 LEU A O 1
ATOM 668 N N . ARG A 1 88 ? 1.472 -5.298 11.393 1.00 98.19 88 ARG A N 1
ATOM 669 C CA . ARG A 1 88 ? 1.800 -5.836 10.078 1.00 98.19 88 ARG A CA 1
ATOM 670 C C . ARG A 1 88 ? 0.939 -5.123 9.047 1.00 98.19 88 ARG A C 1
ATOM 672 O O . ARG A 1 88 ? -0.272 -5.007 9.214 1.00 98.19 88 ARG A O 1
ATOM 679 N N . PHE A 1 89 ? 1.576 -4.697 7.969 1.00 98.50 89 PHE A N 1
ATOM 680 C CA . PHE A 1 89 ? 0.931 -4.195 6.767 1.00 98.50 89 PHE A CA 1
ATOM 681 C C . PHE A 1 89 ? 1.261 -5.153 5.632 1.00 98.50 89 PHE A C 1
ATOM 683 O O . PHE A 1 89 ? 2.432 -5.401 5.338 1.00 98.50 89 PHE A O 1
ATOM 690 N N . SER A 1 90 ? 0.243 -5.726 5.009 1.00 98.56 90 SER A N 1
ATOM 691 C CA . SER A 1 90 ? 0.427 -6.624 3.873 1.00 98.56 90 SER A CA 1
ATOM 692 C C . SER A 1 90 ? -0.610 -6.343 2.811 1.00 98.56 90 SER A C 1
ATOM 694 O O . SER A 1 90 ? -1.729 -5.942 3.127 1.00 98.56 90 SER A O 1
ATOM 696 N N . TYR A 1 91 ? -0.250 -6.552 1.553 1.00 98.56 91 TYR A N 1
ATOM 697 C CA . TYR A 1 91 ? -1.219 -6.485 0.476 1.00 98.56 91 TYR A CA 1
ATOM 698 C C . TYR A 1 91 ? -0.840 -7.403 -0.670 1.00 98.56 91 TYR A C 1
ATOM 700 O O . TYR A 1 91 ? 0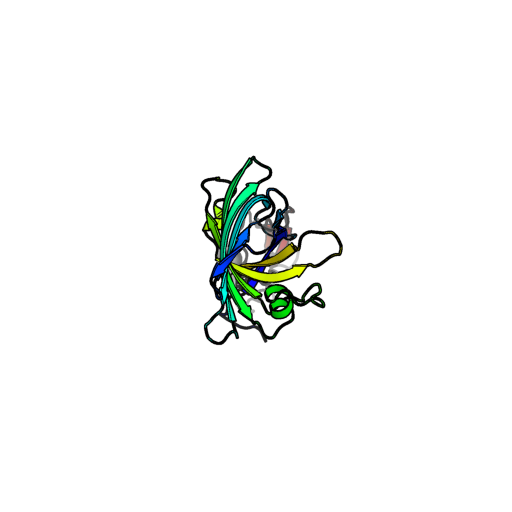.334 -7.682 -0.903 1.00 98.56 91 TYR A O 1
ATOM 708 N N . ASN A 1 92 ? -1.861 -7.816 -1.411 1.00 98.69 92 ASN A N 1
ATOM 709 C CA . ASN A 1 92 ? -1.693 -8.365 -2.749 1.00 98.69 92 ASN A CA 1
ATOM 710 C C . ASN A 1 92 ? -2.304 -7.392 -3.742 1.00 98.69 92 ASN A C 1
ATOM 712 O O . ASN A 1 92 ? -3.265 -6.692 -3.414 1.00 98.69 92 ASN A O 1
ATOM 716 N N . GLY A 1 93 ? -1.777 -7.360 -4.956 1.00 98.12 93 GLY A N 1
ATOM 717 C CA . GLY A 1 93 ? -2.284 -6.446 -5.965 1.00 98.12 93 GLY A CA 1
ATOM 718 C C . GLY A 1 93 ? -1.970 -6.853 -7.382 1.00 98.12 93 GLY A C 1
ATOM 719 O O . GLY A 1 93 ? -1.285 -7.845 -7.639 1.00 98.12 93 GLY A O 1
ATOM 720 N N . VAL A 1 94 ? -2.494 -6.055 -8.299 1.00 97.94 94 VAL A N 1
ATOM 721 C CA . VAL A 1 94 ? -2.242 -6.178 -9.728 1.00 97.94 94 VAL A CA 1
ATOM 722 C C . VAL A 1 94 ? -1.871 -4.826 -10.312 1.00 97.94 94 VAL A C 1
ATOM 724 O O . VAL A 1 94 ? -2.445 -3.804 -9.933 1.00 97.94 94 VAL A O 1
ATOM 727 N N . VAL A 1 95 ? -0.937 -4.840 -11.259 1.00 97.62 95 VAL A N 1
ATOM 728 C CA . VAL A 1 95 ? -0.554 -3.665 -12.047 1.00 97.62 95 VAL A CA 1
ATOM 729 C C . VAL A 1 95 ? -0.667 -3.996 -13.525 1.00 97.62 95 VAL A C 1
ATOM 731 O O . VAL A 1 95 ? -0.170 -5.035 -13.968 1.00 97.62 95 VAL A O 1
ATOM 734 N N . ASN A 1 96 ? -1.321 -3.119 -14.283 1.00 95.00 96 ASN A N 1
ATOM 735 C CA . ASN A 1 96 ? -1.372 -3.212 -15.738 1.00 95.00 96 ASN A CA 1
ATOM 736 C C . ASN A 1 96 ? -0.076 -2.653 -16.350 1.00 95.00 96 ASN A C 1
ATOM 738 O O . ASN A 1 96 ? 0.257 -1.484 -16.159 1.00 95.00 96 ASN A O 1
ATOM 742 N N . MET A 1 97 ? 0.641 -3.472 -17.123 1.00 94.25 97 MET A N 1
ATOM 743 C CA . MET A 1 97 ? 1.942 -3.114 -17.703 1.00 94.25 97 MET A CA 1
ATOM 744 C C . MET A 1 97 ? 1.857 -2.226 -18.955 1.00 94.25 97 MET A C 1
ATOM 746 O O . MET A 1 97 ? 2.893 -1.738 -19.423 1.00 94.25 97 MET A O 1
ATOM 750 N N . ALA A 1 98 ? 0.659 -2.005 -19.503 1.00 92.00 98 ALA A N 1
ATOM 751 C CA . ALA A 1 98 ? 0.447 -1.114 -20.644 1.00 92.00 98 ALA A CA 1
ATOM 752 C C . ALA A 1 98 ? 0.483 0.379 -20.259 1.00 92.00 98 ALA A C 1
ATOM 754 O O . ALA A 1 98 ? 0.747 1.220 -21.117 1.00 92.00 98 ALA A O 1
ATOM 755 N N . GLY A 1 99 ? 0.216 0.700 -18.987 1.00 88.44 99 GLY A N 1
ATOM 756 C CA . GLY A 1 99 ? 0.207 2.067 -18.459 1.00 88.44 99 GLY A CA 1
ATOM 757 C C . GLY A 1 99 ? 1.598 2.633 -18.154 1.00 88.44 99 GLY A C 1
ATOM 758 O O . GLY A 1 99 ? 2.630 1.992 -18.384 1.00 88.44 99 GLY A O 1
ATOM 759 N N . ASP A 1 100 ? 1.623 3.843 -17.596 1.00 93.44 100 ASP A N 1
ATOM 760 C CA . ASP A 1 100 ? 2.863 4.519 -17.194 1.00 93.44 100 ASP A CA 1
ATOM 761 C C . ASP A 1 100 ? 3.576 3.786 -16.047 1.00 93.44 100 ASP A C 1
ATOM 763 O O . ASP A 1 100 ? 4.802 3.735 -16.012 1.00 93.44 100 ASP A O 1
ATOM 767 N N . GLU A 1 101 ? 2.832 3.103 -15.179 1.00 93.38 101 GLU A N 1
ATOM 768 C CA . GLU A 1 101 ? 3.349 2.217 -14.129 1.00 93.38 101 GLU A CA 1
ATOM 769 C C . GLU A 1 101 ? 4.203 1.096 -14.721 1.00 93.38 101 GLU A C 1
ATOM 771 O O . GLU A 1 101 ? 5.252 0.743 -14.183 1.00 93.38 101 GLU A O 1
ATOM 776 N N . GLY A 1 102 ? 3.792 0.567 -15.877 1.00 93.00 102 GLY A N 1
ATOM 777 C CA . GLY A 1 102 ? 4.563 -0.430 -16.603 1.00 93.00 102 GLY A CA 1
ATOM 778 C C . GLY A 1 102 ? 5.919 0.102 -17.062 1.00 93.00 102 GLY A C 1
ATOM 779 O O . GLY A 1 102 ? 6.891 -0.652 -17.048 1.00 93.00 102 GLY A O 1
ATOM 780 N N . LYS A 1 103 ? 6.010 1.391 -17.428 1.00 94.00 103 LYS A N 1
ATOM 781 C CA . LYS A 1 103 ? 7.284 2.037 -17.794 1.00 94.00 103 LYS A CA 1
ATOM 782 C C . LYS A 1 103 ? 8.219 2.110 -16.596 1.00 94.00 103 LYS A C 1
ATOM 784 O O . LYS A 1 103 ? 9.386 1.746 -16.714 1.00 94.00 103 LYS A O 1
ATOM 789 N N . VAL A 1 104 ? 7.684 2.485 -15.432 1.00 94.62 104 VAL A N 1
ATOM 790 C CA . VAL A 1 104 ? 8.443 2.502 -14.173 1.00 94.62 104 VAL A CA 1
ATOM 791 C C . VAL A 1 104 ? 8.961 1.101 -13.837 1.00 94.62 104 VAL A C 1
ATOM 793 O O . VAL A 1 104 ? 10.155 0.918 -13.631 1.00 94.62 104 VAL A O 1
ATOM 796 N N . ILE A 1 105 ? 8.094 0.084 -13.866 1.00 93.00 105 ILE A N 1
ATOM 797 C CA . ILE A 1 105 ? 8.454 -1.305 -13.523 1.00 93.00 105 ILE A CA 1
ATOM 798 C C . ILE A 1 105 ? 9.466 -1.913 -14.510 1.00 93.00 105 ILE A C 1
ATOM 800 O O . ILE A 1 105 ? 10.221 -2.822 -14.149 1.00 93.00 105 ILE A O 1
ATOM 804 N N . ARG A 1 106 ? 9.487 -1.460 -15.768 1.00 90.88 106 ARG A N 1
ATOM 805 C CA . ARG A 1 106 ? 10.505 -1.858 -16.753 1.00 90.88 106 ARG A CA 1
ATOM 806 C C . ARG A 1 106 ? 11.834 -1.120 -16.589 1.00 90.88 106 ARG A C 1
ATOM 808 O O . ARG A 1 106 ? 12.831 -1.624 -17.099 1.00 90.88 106 ARG A O 1
ATOM 815 N N . GLY A 1 107 ? 11.859 -0.007 -15.857 1.00 90.12 107 GLY A N 1
ATOM 816 C CA . GLY A 1 107 ? 13.033 0.855 -15.731 1.00 90.12 107 GLY A CA 1
ATOM 817 C C . GLY A 1 107 ? 13.260 1.730 -16.965 1.00 90.12 107 GLY A C 1
ATOM 818 O O . GLY A 1 107 ? 14.406 2.018 -17.307 1.00 90.12 107 GLY A O 1
ATOM 819 N N . ASP A 1 108 ? 12.190 2.118 -17.665 1.00 92.88 108 ASP A N 1
ATOM 820 C CA . ASP A 1 108 ? 12.286 2.966 -18.855 1.00 92.88 108 ASP A CA 1
ATOM 821 C C . ASP A 1 108 ? 12.854 4.351 -18.460 1.00 92.88 108 ASP A C 1
ATOM 823 O O . ASP A 1 108 ? 12.391 4.982 -17.510 1.00 92.88 108 ASP A O 1
ATOM 827 N N . THR A 1 109 ? 13.838 4.872 -19.202 1.00 90.75 109 THR A N 1
ATOM 828 C CA . THR A 1 109 ? 14.560 6.117 -18.842 1.00 90.75 109 THR A CA 1
ATOM 829 C C . THR A 1 109 ? 13.707 7.386 -18.897 1.00 90.75 109 THR A C 1
ATOM 831 O O . THR A 1 109 ? 14.128 8.437 -18.428 1.00 90.75 109 THR A O 1
ATOM 834 N N . ASN A 1 110 ? 12.535 7.317 -19.525 1.00 90.38 110 ASN A N 1
ATOM 835 C CA . ASN A 1 110 ? 11.565 8.405 -19.620 1.00 90.38 110 ASN A CA 1
ATOM 836 C C . ASN A 1 110 ? 10.356 8.196 -18.694 1.00 90.38 110 ASN A C 1
ATOM 838 O O . ASN A 1 110 ? 9.326 8.844 -18.888 1.00 90.38 110 ASN A O 1
ATOM 842 N N . ALA A 1 111 ? 10.444 7.266 -17.740 1.00 93.31 111 ALA A N 1
ATOM 843 C CA . ALA A 1 111 ? 9.415 7.075 -16.735 1.00 93.31 111 ALA A CA 1
ATOM 844 C C . ALA A 1 111 ? 9.313 8.312 -15.828 1.00 93.31 111 ALA A C 1
ATOM 846 O O . ALA A 1 111 ? 10.315 8.880 -15.397 1.00 93.31 111 ALA A O 1
ATOM 847 N N . THR A 1 112 ? 8.084 8.726 -15.536 1.00 95.62 112 THR A N 1
ATOM 848 C CA . THR A 1 112 ? 7.773 9.875 -14.677 1.00 95.62 112 THR A CA 1
ATOM 849 C C . THR A 1 112 ? 6.778 9.464 -13.601 1.00 95.62 112 THR A C 1
ATOM 851 O O . THR A 1 112 ? 6.248 8.353 -13.633 1.00 95.62 112 THR A O 1
ATOM 854 N N . THR A 1 113 ? 6.484 10.375 -12.669 1.00 97.00 113 THR A N 1
ATOM 855 C CA . THR A 1 113 ? 5.362 10.208 -11.736 1.00 97.00 113 THR A CA 1
ATOM 856 C C . THR A 1 113 ? 4.098 9.795 -12.493 1.00 97.00 113 THR A C 1
ATOM 858 O O . THR A 1 113 ? 3.753 10.413 -13.504 1.00 97.00 113 THR A O 1
ATOM 861 N N . THR A 1 114 ? 3.428 8.749 -12.012 1.00 97.69 114 THR A N 1
ATOM 862 C CA . THR A 1 114 ? 2.253 8.166 -12.664 1.00 97.69 114 THR A CA 1
ATOM 863 C C . THR A 1 114 ? 0.957 8.698 -12.058 1.00 97.69 114 THR A C 1
ATOM 865 O O . THR A 1 114 ? 0.925 9.273 -10.963 1.00 97.69 114 THR A O 1
ATOM 868 N N . GLY A 1 115 ? -0.138 8.528 -12.800 1.00 96.06 115 GLY A N 1
ATOM 869 C CA . GLY A 1 115 ? -1.482 8.717 -12.268 1.00 96.06 115 GLY A CA 1
ATOM 870 C C . GLY A 1 115 ? -1.897 7.570 -11.344 1.00 96.06 115 GLY A C 1
ATOM 871 O O . GLY A 1 115 ? -1.161 6.614 -11.137 1.00 96.06 115 GLY A O 1
ATOM 872 N N . PHE A 1 116 ? -3.106 7.667 -10.799 1.00 95.44 116 PHE A N 1
ATOM 873 C CA . PHE A 1 116 ? -3.769 6.541 -10.142 1.00 95.44 116 PHE A CA 1
ATOM 874 C C . PHE A 1 116 ? -4.619 5.759 -11.151 1.00 95.44 116 PHE A C 1
ATOM 876 O O . PHE A 1 116 ? -5.073 6.322 -12.148 1.00 95.44 116 PHE A O 1
ATOM 883 N N . GLY A 1 117 ? -4.928 4.496 -10.840 1.00 89.06 117 GLY A N 1
ATOM 884 C CA . GLY A 1 117 ? -5.957 3.721 -11.552 1.00 89.06 117 GLY A CA 1
ATOM 885 C C . GLY A 1 117 ? -5.461 2.553 -12.404 1.00 89.06 117 GLY A C 1
ATOM 886 O O . GLY A 1 117 ? -6.288 1.857 -12.985 1.00 89.06 117 GLY A O 1
ATOM 887 N N . ASN A 1 118 ? -4.152 2.294 -12.448 1.00 92.69 118 ASN A N 1
ATOM 888 C CA . ASN A 1 118 ? -3.584 1.109 -13.112 1.00 92.69 118 ASN A CA 1
ATOM 889 C C . ASN A 1 118 ? -2.972 0.093 -12.137 1.00 92.69 118 ASN A C 1
ATOM 891 O O . ASN A 1 118 ? -2.586 -0.998 -12.560 1.00 92.69 118 ASN A O 1
ATOM 895 N N . ALA A 1 119 ? -2.889 0.441 -10.851 1.00 96.12 119 ALA A N 1
ATOM 896 C CA . ALA A 1 119 ? -2.414 -0.416 -9.775 1.00 96.12 119 ALA A CA 1
ATOM 897 C C . ALA A 1 119 ? -3.493 -0.513 -8.695 1.00 96.12 119 ALA A C 1
ATOM 899 O O . ALA A 1 119 ? -3.874 0.505 -8.117 1.00 96.12 119 ALA A O 1
ATOM 900 N N . PHE A 1 120 ? -3.972 -1.724 -8.417 1.00 98.12 120 PHE A N 1
ATOM 901 C CA . PHE A 1 120 ? -4.994 -1.972 -7.400 1.00 98.12 120 PHE A CA 1
ATOM 902 C C . PHE A 1 120 ? -4.535 -3.029 -6.412 1.00 98.12 120 PHE A C 1
ATOM 904 O O . PHE A 1 120 ? -3.960 -4.047 -6.801 1.00 98.12 120 PHE A O 1
ATOM 911 N N . VAL A 1 121 ? -4.816 -2.792 -5.134 1.00 98.62 121 VAL A N 1
ATOM 912 C CA . VAL A 1 121 ? -4.359 -3.633 -4.025 1.00 98.62 121 VAL A CA 1
ATOM 913 C C . VAL A 1 121 ? -5.497 -3.947 -3.059 1.00 98.62 121 VAL A C 1
ATOM 915 O O . VAL A 1 121 ? -6.411 -3.143 -2.887 1.00 98.62 121 VAL A O 1
ATOM 918 N N . GLN A 1 122 ? -5.415 -5.101 -2.403 1.00 98.50 122 GLN A N 1
ATOM 919 C CA . GLN A 1 122 ? -6.203 -5.450 -1.221 1.00 98.50 122 GLN A CA 1
ATOM 920 C C . GLN A 1 122 ? -5.274 -5.448 -0.006 1.00 98.50 122 GLN A C 1
ATOM 922 O O . GLN A 1 122 ? -4.287 -6.184 0.016 1.00 98.50 122 GLN A O 1
ATOM 927 N N . ILE A 1 123 ? -5.561 -4.613 0.988 1.00 98.62 123 ILE A N 1
ATOM 928 C CA . ILE A 1 123 ? -4.689 -4.412 2.147 1.00 98.62 123 ILE A CA 1
ATOM 929 C C . ILE A 1 123 ? -5.239 -5.194 3.336 1.00 98.62 123 ILE A C 1
ATOM 931 O O . ILE A 1 123 ? -6.447 -5.252 3.562 1.00 98.62 123 ILE A O 1
ATOM 935 N N . ARG A 1 124 ? -4.331 -5.778 4.117 1.00 98.44 124 ARG A N 1
ATOM 936 C CA . ARG A 1 124 ? -4.611 -6.394 5.409 1.00 98.44 124 ARG A CA 1
ATOM 937 C C . ARG A 1 124 ? -3.671 -5.849 6.473 1.00 98.44 124 ARG A C 1
ATOM 939 O O . ARG A 1 124 ? -2.451 -5.797 6.277 1.00 98.44 124 ARG A O 1
ATOM 946 N N . PHE A 1 125 ? -4.269 -5.527 7.611 1.00 98.38 125 PHE A N 1
ATOM 947 C CA . PHE A 1 125 ? -3.588 -5.162 8.840 1.00 98.38 125 PHE A CA 1
ATOM 948 C C . PHE A 1 125 ? -3.672 -6.305 9.847 1.00 98.38 125 PHE A C 1
ATOM 950 O O . PHE A 1 125 ? -4.680 -7.006 9.886 1.00 98.38 125 PHE A O 1
ATOM 957 N N . GLU A 1 126 ? -2.631 -6.484 10.660 1.00 98.00 126 GLU A N 1
ATOM 958 C CA . GLU A 1 126 ? -2.632 -7.413 11.801 1.00 98.00 126 GLU A CA 1
ATOM 959 C C . GLU A 1 126 ? -1.903 -6.758 12.986 1.00 98.00 126 GLU A C 1
ATOM 961 O O . GLU A 1 126 ? -0.823 -6.186 12.808 1.00 98.00 126 GLU A O 1
ATOM 966 N N . THR A 1 127 ? -2.491 -6.790 14.185 1.00 97.12 127 THR A N 1
ATOM 967 C CA . THR A 1 127 ? -1.924 -6.174 15.401 1.00 97.12 127 THR A CA 1
ATOM 968 C C . THR A 1 127 ? -2.645 -6.638 16.670 1.00 97.12 127 THR A C 1
ATOM 970 O O . THR A 1 127 ? -3.853 -6.844 16.666 1.00 97.12 127 THR A O 1
ATOM 973 N N . ASP A 1 128 ? -1.932 -6.723 17.791 1.00 94.88 128 ASP A N 1
ATOM 974 C CA . ASP A 1 128 ? -2.543 -6.947 19.111 1.00 94.88 128 ASP A CA 1
ATOM 975 C C . ASP A 1 128 ? -2.792 -5.640 19.884 1.00 94.88 128 ASP A C 1
ATOM 977 O O . ASP A 1 128 ? -3.296 -5.662 21.008 1.00 94.88 128 ASP A O 1
ATOM 981 N N . ALA A 1 129 ? -2.438 -4.484 19.311 1.00 95.00 129 ALA A N 1
ATOM 982 C CA . ALA A 1 129 ? -2.604 -3.196 19.970 1.00 95.00 129 ALA A CA 1
ATOM 983 C C . ALA A 1 129 ? -4.102 -2.867 20.133 1.00 95.00 129 ALA A C 1
ATOM 985 O O . ALA A 1 129 ? -4.798 -2.695 19.127 1.00 95.00 129 ALA A O 1
ATOM 986 N N . PRO A 1 130 ? -4.624 -2.720 21.370 1.00 90.75 130 PRO A N 1
ATOM 987 C CA . PRO A 1 130 ? -6.062 -2.548 21.592 1.00 90.75 130 PRO A CA 1
ATOM 988 C C . PRO A 1 130 ? -6.656 -1.334 20.868 1.00 90.75 130 PRO A C 1
ATOM 990 O O . PRO A 1 130 ? -7.767 -1.416 20.354 1.00 90.75 130 PRO A O 1
ATOM 993 N N . GLY A 1 131 ? -5.895 -0.237 20.775 1.00 89.88 131 GLY A N 1
ATOM 994 C CA . GLY A 1 131 ? -6.308 0.989 20.082 1.00 89.88 131 GLY A CA 1
ATOM 995 C C . GLY A 1 131 ? -6.341 0.884 18.554 1.00 89.88 131 GLY A C 1
ATOM 996 O O . GLY A 1 131 ? -6.905 1.755 17.909 1.00 89.88 131 GLY A O 1
ATOM 997 N N . LEU A 1 132 ? -5.771 -0.177 17.974 1.00 93.19 132 LEU A N 1
ATOM 998 C CA . LEU A 1 132 ? -5.694 -0.395 16.526 1.00 93.19 132 LEU A CA 1
ATOM 999 C C . LEU A 1 132 ? -6.500 -1.613 16.067 1.00 93.19 132 LEU A C 1
ATOM 1001 O O . LEU A 1 132 ? -6.481 -1.957 14.886 1.00 93.19 132 LEU A O 1
ATOM 1005 N N . LYS A 1 133 ? -7.218 -2.275 16.984 1.00 89.75 133 LYS A N 1
ATOM 1006 C CA . LYS A 1 133 ? -7.932 -3.526 16.703 1.00 89.75 133 LYS A CA 1
ATOM 1007 C C . LYS A 1 133 ? -8.902 -3.403 15.525 1.00 89.75 133 LYS A C 1
ATOM 1009 O O . LYS A 1 133 ? -8.988 -4.321 14.717 1.00 89.75 133 LYS A O 1
ATOM 1014 N N . LEU A 1 134 ? -9.532 -2.238 15.389 1.00 91.25 134 LEU A N 1
ATOM 1015 C CA . LEU A 1 134 ? -10.484 -1.916 14.329 1.00 91.25 134 LEU A CA 1
ATOM 1016 C C . LEU A 1 134 ? -9.907 -2.056 12.909 1.00 91.25 134 LEU A C 1
ATOM 1018 O O . LEU A 1 134 ? -10.656 -2.336 11.979 1.00 91.25 134 LEU A O 1
ATOM 1022 N N . LEU A 1 135 ? -8.583 -1.934 12.735 1.00 94.19 135 LEU A N 1
ATOM 1023 C CA . LEU A 1 135 ? -7.915 -2.178 11.449 1.00 94.19 135 LEU A CA 1
ATOM 1024 C C . LEU A 1 135 ? -8.085 -3.617 10.945 1.00 94.19 135 LEU A C 1
ATOM 1026 O O . LEU A 1 135 ? -7.993 -3.863 9.747 1.00 94.19 135 LEU A O 1
ATOM 1030 N N . GLN A 1 136 ? -8.263 -4.580 11.847 1.00 93.75 136 GLN A N 1
ATOM 1031 C CA . GLN A 1 136 ? -8.354 -6.002 11.498 1.00 93.75 136 GLN A CA 1
ATOM 1032 C C . GLN A 1 136 ? -9.780 -6.433 11.170 1.00 93.75 136 GLN A C 1
ATOM 1034 O O . GLN A 1 136 ? -9.978 -7.430 10.480 1.00 93.75 136 GLN A O 1
ATOM 1039 N N . ASP A 1 137 ? -10.763 -5.673 11.648 1.00 91.69 137 ASP A N 1
ATOM 1040 C CA . ASP A 1 137 ? -12.183 -5.991 11.515 1.00 91.69 137 ASP A CA 1
ATOM 1041 C C . ASP A 1 137 ? -12.785 -5.420 10.214 1.00 91.69 137 ASP A C 1
ATOM 1043 O O . ASP A 1 137 ? -13.980 -5.567 9.955 1.00 91.69 137 ASP A O 1
ATOM 1047 N N . LYS A 1 138 ? -11.955 -4.778 9.382 1.00 95.06 138 LYS A N 1
ATOM 1048 C CA . LYS A 1 138 ? -12.351 -4.043 8.176 1.00 95.06 138 LYS A CA 1
ATOM 1049 C C . LYS A 1 138 ? -11.638 -4.551 6.926 1.00 95.06 138 LYS A C 1
ATOM 1051 O O . LYS A 1 138 ? -10.568 -5.157 6.984 1.00 95.06 138 LYS A O 1
ATOM 1056 N N . LEU A 1 139 ? -12.243 -4.283 5.770 1.00 97.19 139 LEU A N 1
ATOM 1057 C CA . LEU A 1 139 ? -11.671 -4.585 4.459 1.00 97.19 139 LEU A CA 1
ATOM 1058 C C . LEU A 1 139 ? -11.149 -3.312 3.809 1.00 97.19 139 LEU A C 1
ATOM 1060 O O . LEU A 1 139 ? -11.835 -2.294 3.798 1.00 97.19 139 LEU A O 1
ATOM 1064 N N . TYR A 1 140 ? -9.964 -3.401 3.210 1.00 98.50 140 TYR A N 1
ATOM 1065 C CA . TYR A 1 140 ? -9.314 -2.262 2.580 1.00 98.50 140 TYR A CA 1
ATOM 1066 C C . TYR A 1 140 ? -8.888 -2.580 1.157 1.00 98.50 140 TYR A C 1
ATOM 1068 O O . TYR A 1 140 ? -8.301 -3.628 0.877 1.00 98.50 140 TYR A O 1
ATOM 1076 N N . VAL A 1 141 ? -9.133 -1.627 0.269 1.00 98.69 141 VAL A N 1
ATOM 1077 C CA . VAL A 1 141 ? -8.628 -1.634 -1.103 1.00 98.69 141 VAL A CA 1
ATOM 1078 C C . VAL A 1 141 ? -7.890 -0.338 -1.373 1.00 98.69 141 VAL A C 1
ATOM 1080 O O . VAL A 1 141 ? -8.164 0.680 -0.745 1.00 98.69 141 VAL A O 1
ATOM 1083 N N . GLY A 1 142 ? -6.938 -0.356 -2.294 1.00 98.38 142 GLY A N 1
ATOM 1084 C CA . GLY A 1 142 ? -6.163 0.832 -2.617 1.00 98.38 142 GLY A CA 1
ATOM 1085 C C . GLY A 1 142 ? -5.886 0.970 -4.098 1.00 98.38 142 GLY A C 1
ATOM 1086 O O . GLY A 1 142 ? -5.859 -0.019 -4.831 1.00 98.38 142 GLY A O 1
ATOM 1087 N N . SER A 1 143 ? -5.665 2.214 -4.510 1.00 98.31 143 SER A N 1
ATOM 1088 C CA . SER A 1 143 ? -5.145 2.573 -5.826 1.00 98.31 143 SER A CA 1
ATOM 1089 C C . SER A 1 143 ? -3.741 3.136 -5.661 1.00 98.31 143 SER A C 1
ATOM 1091 O O . SER A 1 143 ? -3.526 4.018 -4.825 1.00 98.31 143 SER A O 1
ATOM 1093 N N . GLY A 1 144 ? -2.792 2.585 -6.412 1.00 97.94 144 GLY A N 1
ATOM 1094 C CA . GLY A 1 144 ? -1.375 2.925 -6.334 1.00 97.94 144 GLY A CA 1
ATOM 1095 C C . GLY A 1 144 ? -0.908 3.839 -7.460 1.00 97.94 144 GLY A C 1
ATOM 1096 O O . GLY A 1 144 ? -1.502 3.853 -8.540 1.00 97.94 144 GLY A O 1
ATOM 1097 N N . ARG A 1 145 ? 0.192 4.549 -7.208 1.00 98.06 145 ARG A N 1
ATOM 1098 C CA . ARG A 1 145 ? 1.004 5.252 -8.206 1.00 98.06 145 ARG A CA 1
ATOM 1099 C C . ARG A 1 145 ? 2.483 5.237 -7.827 1.00 98.06 145 ARG A C 1
ATOM 1101 O O . ARG A 1 145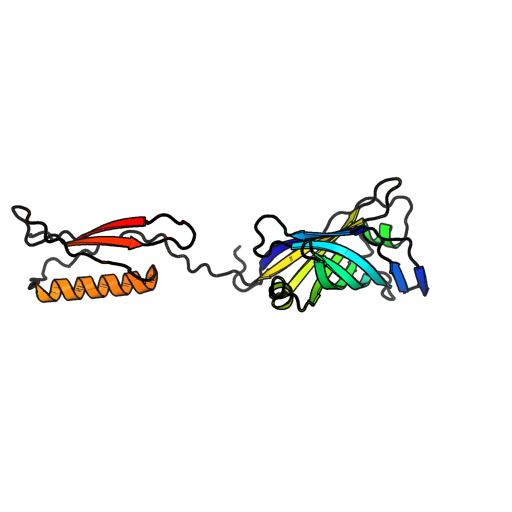 ? 2.826 5.020 -6.664 1.00 98.06 145 ARG A O 1
ATOM 1108 N N . PHE A 1 146 ? 3.342 5.550 -8.790 1.00 98.19 146 PHE A N 1
ATOM 1109 C CA . PHE A 1 146 ? 4.746 5.868 -8.533 1.00 98.19 146 PHE A CA 1
ATOM 1110 C C . PHE A 1 146 ? 4.943 7.380 -8.525 1.00 98.19 146 PHE A C 1
ATOM 1112 O O . PHE A 1 146 ? 4.446 8.079 -9.406 1.00 98.19 146 PHE A O 1
ATOM 1119 N N . VAL A 1 147 ? 5.702 7.879 -7.558 1.00 98.12 147 VAL A N 1
ATOM 1120 C CA . VAL A 1 147 ? 6.197 9.253 -7.509 1.00 98.12 147 VAL A CA 1
ATOM 1121 C C . VAL A 1 147 ? 7.696 9.206 -7.776 1.00 98.12 147 VAL A C 1
ATOM 1123 O O . VAL A 1 147 ? 8.455 8.570 -7.043 1.00 98.12 147 VAL A O 1
ATOM 1126 N N . ILE A 1 148 ? 8.091 9.845 -8.872 1.00 96.12 148 ILE A N 1
ATOM 1127 C CA . ILE A 1 148 ? 9.467 9.937 -9.352 1.00 96.12 148 ILE A CA 1
ATOM 1128 C C . ILE A 1 148 ? 9.871 11.401 -9.297 1.00 96.12 148 ILE A C 1
ATOM 1130 O O . ILE A 1 148 ? 9.241 12.256 -9.926 1.00 96.12 148 ILE A O 1
ATOM 1134 N N . GLU A 1 149 ? 10.939 11.655 -8.556 1.00 93.81 149 GLU A N 1
ATOM 1135 C CA . GLU A 1 149 ? 11.590 12.947 -8.429 1.00 93.81 149 GLU A CA 1
ATOM 1136 C C . GLU A 1 149 ? 13.097 12.747 -8.593 1.00 93.81 149 GLU A C 1
ATOM 1138 O O . GLU A 1 149 ? 13.635 11.696 -8.242 1.00 93.81 149 GLU A O 1
ATOM 1143 N N . GLU A 1 150 ? 13.773 13.747 -9.150 1.00 89.62 150 GLU A N 1
ATOM 1144 C CA . GLU A 1 150 ? 15.219 13.707 -9.358 1.00 89.62 150 GLU A CA 1
ATOM 1145 C C . GLU A 1 150 ? 15.962 13.599 -8.016 1.00 89.62 150 GLU A C 1
ATOM 1147 O O . GLU A 1 150 ? 15.557 14.203 -7.021 1.00 89.62 150 GLU A O 1
ATOM 1152 N N . ASP A 1 151 ? 17.022 12.787 -7.984 1.00 89.69 151 ASP A N 1
ATOM 1153 C CA . ASP A 1 151 ? 17.871 12.537 -6.810 1.00 89.69 151 ASP A CA 1
ATOM 1154 C C . ASP A 1 151 ? 17.142 12.045 -5.544 1.00 89.69 151 ASP A C 1
ATOM 1156 O O . ASP A 1 151 ? 17.693 12.079 -4.437 1.00 89.69 151 ASP A O 1
ATOM 1160 N N . ARG A 1 152 ? 15.907 11.548 -5.678 1.00 93.75 152 ARG A N 1
ATOM 1161 C CA . ARG A 1 152 ? 15.133 10.966 -4.576 1.00 93.75 152 ARG A CA 1
ATOM 1162 C C . ARG A 1 152 ? 14.810 9.499 -4.858 1.00 93.75 152 ARG A C 1
ATOM 1164 O O . ARG A 1 152 ? 14.625 9.121 -6.015 1.00 93.75 152 ARG A O 1
ATOM 1171 N N . PRO A 1 153 ? 14.710 8.652 -3.815 1.00 95.00 153 PRO A N 1
ATOM 1172 C CA . PRO A 1 153 ? 14.176 7.309 -3.983 1.00 95.00 153 PRO A CA 1
ATOM 1173 C C . PRO A 1 153 ? 12.786 7.363 -4.611 1.00 95.00 153 PRO A C 1
ATOM 1175 O O . PRO A 1 153 ? 11.988 8.245 -4.280 1.00 95.00 153 PRO A O 1
ATOM 1178 N N . VAL A 1 154 ? 12.475 6.391 -5.466 1.00 97.25 154 VAL A N 1
ATOM 1179 C CA . VAL A 1 154 ? 11.113 6.232 -5.978 1.00 97.25 154 VAL A CA 1
ATOM 1180 C C . VAL A 1 154 ? 10.183 5.975 -4.796 1.00 97.25 154 VAL A C 1
ATOM 1182 O O . VAL A 1 154 ? 10.484 5.156 -3.924 1.00 97.25 154 VAL A O 1
ATOM 1185 N N . ILE A 1 155 ? 9.052 6.673 -4.764 1.00 98.38 155 ILE A N 1
ATOM 1186 C CA . ILE A 1 155 ? 8.013 6.465 -3.756 1.00 98.38 155 ILE A CA 1
ATOM 1187 C C . ILE A 1 155 ? 6.846 5.743 -4.421 1.00 98.38 155 ILE A C 1
ATOM 1189 O O . ILE A 1 155 ? 6.326 6.200 -5.438 1.00 98.38 155 ILE A O 1
ATOM 1193 N N . VAL A 1 156 ? 6.398 4.636 -3.835 1.00 98.12 156 VAL A N 1
ATOM 1194 C CA . VAL A 1 156 ? 5.076 4.082 -4.141 1.00 98.12 156 VAL A CA 1
ATOM 1195 C C . VAL A 1 156 ? 4.064 4.709 -3.196 1.00 98.12 156 VAL A C 1
ATOM 1197 O O . VAL A 1 156 ? 4.222 4.669 -1.974 1.00 98.12 156 VAL A O 1
ATOM 1200 N N . GLU A 1 157 ? 3.039 5.330 -3.767 1.00 98.75 157 GLU A N 1
ATOM 1201 C CA . GLU A 1 157 ? 1.965 5.961 -3.012 1.00 98.75 157 GLU A CA 1
ATOM 1202 C C . GLU A 1 157 ? 0.656 5.219 -3.252 1.00 98.75 157 GLU A C 1
ATOM 1204 O O . GLU A 1 157 ? 0.280 4.970 -4.396 1.00 98.75 157 GLU A O 1
ATOM 1209 N N . TYR A 1 158 ? -0.062 4.915 -2.174 1.00 98.62 158 TYR A N 1
ATOM 1210 C CA . TYR A 1 158 ? -1.391 4.323 -2.221 1.00 98.62 158 TYR A CA 1
ATOM 1211 C C . TYR A 1 158 ? -2.410 5.222 -1.540 1.00 98.62 158 TYR A C 1
ATOM 1213 O O . TYR A 1 158 ? -2.237 5.600 -0.380 1.00 98.62 158 TYR A O 1
ATOM 1221 N N . LYS A 1 159 ? -3.518 5.479 -2.237 1.00 98.56 159 LYS A N 1
ATOM 1222 C CA . LYS A 1 159 ? -4.765 5.944 -1.624 1.00 98.56 159 LYS A CA 1
ATOM 1223 C C . LYS A 1 159 ? -5.593 4.724 -1.257 1.00 98.56 159 LYS A C 1
ATOM 1225 O O . LYS A 1 159 ? -5.983 3.958 -2.137 1.00 98.56 159 LYS A O 1
ATOM 1230 N N . ILE A 1 160 ? -5.802 4.530 0.039 1.00 98.69 160 ILE A N 1
ATOM 1231 C CA . ILE A 1 160 ? -6.434 3.353 0.627 1.00 98.69 160 ILE A CA 1
ATOM 1232 C C . ILE A 1 160 ? -7.821 3.743 1.120 1.00 98.69 160 ILE A C 1
ATOM 1234 O O . ILE A 1 160 ? -7.993 4.743 1.819 1.00 98.69 160 ILE A O 1
ATOM 1238 N N . SER A 1 161 ? -8.804 2.925 0.776 1.00 98.50 161 SER A N 1
ATOM 1239 C CA . SER A 1 161 ? -10.183 3.068 1.205 1.00 98.50 161 SER A CA 1
ATOM 1240 C C . SER A 1 161 ? -10.641 1.854 1.990 1.00 98.50 161 SER A C 1
ATOM 1242 O O . SER A 1 161 ? -10.307 0.719 1.647 1.00 98.50 161 SER A O 1
ATOM 1244 N N . GLU A 1 162 ? -11.445 2.102 3.015 1.00 97.56 162 GLU A N 1
ATOM 1245 C CA . GLU A 1 162 ? -12.287 1.083 3.624 1.00 97.56 162 GLU A CA 1
ATOM 1246 C C . GLU A 1 162 ? -13.414 0.714 2.658 1.00 97.56 162 GLU A C 1
ATOM 1248 O O . GLU A 1 162 ? -14.004 1.581 2.008 1.00 97.56 162 GLU A O 1
ATOM 1253 N N . VAL A 1 163 ? -13.709 -0.578 2.570 1.00 96.69 163 VAL A N 1
ATOM 1254 C CA . VAL A 1 163 ? -14.898 -1.093 1.898 1.00 96.69 163 VAL A CA 1
ATOM 1255 C C . VAL A 1 163 ? -16.029 -1.141 2.913 1.00 96.69 163 VAL A C 1
ATOM 1257 O O . VAL A 1 163 ? -15.987 -1.928 3.856 1.00 96.69 163 VAL A O 1
ATOM 1260 N N . GLU A 1 164 ? -17.065 -0.348 2.676 1.00 90.62 164 GLU A N 1
ATOM 1261 C CA . GLU A 1 164 ? -18.251 -0.299 3.525 1.00 90.62 164 GLU A CA 1
ATOM 1262 C C . GLU A 1 164 ? -19.502 -0.597 2.695 1.00 90.62 164 GLU A C 1
ATOM 1264 O O . GLU A 1 164 ? -19.506 -0.493 1.468 1.00 90.62 164 GLU A O 1
ATOM 1269 N N . VAL A 1 165 ? -20.601 -0.971 3.338 1.00 81.50 165 VAL A N 1
ATOM 1270 C CA . VAL A 1 165 ? -21.907 -0.877 2.680 1.00 81.50 165 VAL A CA 1
ATOM 1271 C C . VAL A 1 165 ? -22.338 0.587 2.683 1.00 81.50 165 VAL A C 1
ATOM 1273 O O . VAL A 1 165 ? -22.001 1.307 3.621 1.00 81.50 165 VAL A O 1
ATOM 1276 N N . PRO A 1 166 ? -23.105 1.061 1.684 1.00 68.25 166 PRO A N 1
ATOM 1277 C CA . PRO A 1 166 ? -23.809 2.312 1.844 1.00 68.25 166 PRO A CA 1
ATOM 1278 C C . PRO A 1 166 ? -24.648 2.126 3.092 1.00 68.25 166 PRO A C 1
ATOM 1280 O O . PRO A 1 166 ? -25.609 1.351 3.077 1.00 68.25 166 PRO A O 1
ATOM 1283 N N . THR A 1 167 ? -24.271 2.798 4.177 1.00 59.72 167 THR A N 1
ATOM 1284 C CA . THR A 1 167 ? -25.181 2.934 5.288 1.00 59.72 167 THR A CA 1
ATOM 1285 C C . THR A 1 167 ? -26.420 3.526 4.641 1.00 59.72 167 THR A C 1
ATOM 1287 O O . THR A 1 167 ? -26.424 4.644 4.110 1.00 59.72 167 THR A O 1
ATOM 1290 N N . SER A 1 168 ? -27.512 2.760 4.645 1.00 47.38 168 SER A N 1
ATOM 1291 C CA . SER A 1 168 ? -28.773 3.411 4.889 1.00 47.38 168 SER A CA 1
ATOM 1292 C C . SER A 1 168 ? -28.517 4.110 6.212 1.00 47.38 168 SER A C 1
ATOM 1294 O O . SER A 1 168 ? -28.727 3.543 7.280 1.00 47.38 168 SER A O 1
ATOM 1296 N N . HIS A 1 169 ? -28.032 5.352 6.146 1.00 40.97 169 HIS A N 1
ATOM 1297 C CA . HIS A 1 169 ? -28.619 6.362 6.976 1.00 40.97 169 HIS A CA 1
ATOM 1298 C C . HIS A 1 169 ? -30.095 6.036 6.829 1.00 40.97 169 HIS A C 1
ATOM 1300 O O . HIS A 1 169 ? -30.680 6.199 5.750 1.00 40.97 169 HIS A O 1
ATOM 1306 N N . VAL A 1 170 ? -30.648 5.397 7.864 1.00 40.31 170 VAL A N 1
ATOM 1307 C CA . VAL A 1 170 ? -32.024 5.637 8.225 1.00 40.31 170 VAL A CA 1
ATOM 1308 C C . VAL A 1 170 ? -32.080 7.132 8.044 1.00 40.31 170 VAL A C 1
ATOM 1310 O O . VAL A 1 170 ? -31.362 7.863 8.728 1.00 40.31 170 VAL A O 1
ATOM 1313 N N . TYR A 1 171 ? -32.717 7.572 6.960 1.00 34.84 171 TYR A N 1
ATOM 1314 C CA . TYR A 1 171 ? -33.072 8.960 6.844 1.00 34.84 171 TYR A CA 1
ATOM 1315 C C . TYR A 1 171 ? -33.901 9.110 8.112 1.00 34.84 171 TYR A C 1
ATOM 1317 O O . TYR A 1 171 ? -35.063 8.705 8.138 1.00 34.84 171 TYR A O 1
ATOM 1325 N N . HIS A 1 172 ? -33.292 9.593 9.197 1.00 42.19 172 HIS A N 1
ATOM 1326 C CA . HIS A 1 172 ? -34.019 10.402 10.130 1.00 42.19 172 HIS A CA 1
ATOM 1327 C C . HIS A 1 172 ? -34.476 11.512 9.206 1.00 42.19 172 HIS A C 1
ATOM 1329 O O . HIS A 1 172 ? -33.722 12.420 8.856 1.00 42.19 172 HIS A O 1
ATOM 1335 N N . GLN A 1 173 ? -35.675 11.320 8.641 1.00 40.12 173 GLN A N 1
ATOM 1336 C CA . GLN A 1 173 ? -36.415 12.424 8.090 1.00 40.12 173 GLN A CA 1
ATOM 1337 C C . GLN A 1 173 ? -36.258 13.500 9.158 1.00 40.12 173 GLN A C 1
ATOM 1339 O O . GLN A 1 173 ? -36.508 13.175 10.325 1.00 40.12 173 GLN A O 1
ATOM 1344 N N . PRO A 1 174 ? -35.749 14.701 8.821 1.00 40.84 174 PRO A N 1
ATOM 1345 C CA . PRO A 1 174 ? -35.698 15.773 9.804 1.00 40.84 174 PRO A CA 1
ATOM 1346 C C . PRO A 1 174 ? -37.080 15.788 10.436 1.00 40.84 174 PRO A C 1
ATOM 1348 O O . PRO A 1 174 ? -38.043 15.828 9.673 1.00 40.84 174 PRO A O 1
ATOM 1351 N N . CYS A 1 175 ? -37.189 15.557 11.750 1.00 45.94 175 CYS A N 1
ATOM 1352 C CA . CYS A 1 175 ? -38.477 15.239 12.359 1.00 45.94 175 CYS A CA 1
ATOM 1353 C C . CYS A 1 175 ? -39.393 16.451 12.142 1.00 45.94 175 CYS A C 1
ATOM 1355 O O . CYS A 1 175 ? -39.305 17.461 12.840 1.00 45.94 175 CYS A O 1
ATOM 1357 N N . VAL A 1 176 ? -40.199 16.401 11.079 1.00 44.03 176 VAL A N 1
ATOM 1358 C CA . VAL A 1 176 ? -41.043 17.515 10.669 1.00 44.03 176 VAL A CA 1
ATOM 1359 C C . VAL A 1 176 ? -42.232 17.476 11.616 1.00 44.03 176 VAL A C 1
ATOM 1361 O O . VAL A 1 176 ? -42.802 16.400 11.812 1.00 44.03 176 VAL A O 1
ATOM 1364 N N . PRO A 1 177 ? -42.634 18.597 12.230 1.00 46.31 177 PRO A N 1
ATOM 1365 C CA . PRO A 1 177 ? -43.795 18.595 13.100 1.00 46.31 177 PRO A CA 1
ATOM 1366 C C . PRO A 1 177 ? -45.036 18.115 12.338 1.00 46.31 177 PRO A C 1
ATOM 1368 O O . PRO A 1 177 ? -45.525 18.781 11.427 1.00 46.31 177 PRO A O 1
ATOM 1371 N N . PHE A 1 178 ? -45.551 16.944 12.717 1.00 41.22 178 PHE A N 1
ATOM 1372 C CA . PHE A 1 178 ? -46.806 16.420 12.196 1.00 41.22 178 PHE A CA 1
ATOM 1373 C C . PHE A 1 178 ? -47.973 17.173 12.843 1.00 41.22 178 PHE A C 1
ATOM 1375 O O . PHE A 1 178 ? -48.115 17.205 14.065 1.00 41.22 178 PHE A O 1
ATOM 1382 N N . ILE A 1 179 ? -48.838 17.771 12.022 1.00 44.97 179 ILE A N 1
ATOM 1383 C CA . ILE A 1 179 ? -50.111 18.338 12.478 1.00 44.97 179 ILE A CA 1
ATOM 1384 C C . ILE A 1 179 ? -51.175 17.248 12.355 1.00 44.97 179 ILE A C 1
ATOM 1386 O O . ILE A 1 179 ? -51.633 16.935 11.256 1.00 44.97 179 ILE A O 1
ATOM 1390 N N . VAL A 1 180 ? -51.603 16.687 13.485 1.00 41.34 180 VAL A N 1
ATOM 1391 C CA . VAL A 1 180 ? -52.728 15.746 13.518 1.00 41.34 180 VAL A CA 1
ATOM 1392 C C . VAL A 1 180 ? -54.038 16.536 13.468 1.00 41.34 180 VAL A C 1
ATOM 1394 O O . VAL A 1 180 ? -54.417 17.198 14.435 1.00 41.34 180 VAL A O 1
ATOM 1397 N N . LYS A 1 181 ? -54.754 16.473 12.339 1.00 36.88 181 LYS A N 1
ATOM 1398 C CA . LYS A 1 181 ? -56.151 16.927 12.252 1.00 36.88 181 LYS A CA 1
ATOM 1399 C C . LYS A 1 181 ? -57.075 15.794 12.688 1.00 36.88 181 LYS A C 1
ATOM 1401 O O . LYS A 1 181 ? -57.225 14.810 11.970 1.00 36.88 181 LYS A O 1
ATOM 1406 N N . LEU A 1 182 ? -57.719 15.948 13.842 1.00 40.88 182 LEU A N 1
ATOM 1407 C CA . LEU A 1 182 ? -58.766 15.024 14.280 1.00 40.88 182 LEU A CA 1
ATOM 1408 C C . LEU A 1 182 ? -60.087 15.315 13.540 1.00 40.88 182 LEU A C 1
ATOM 1410 O O . LEU A 1 182 ? -60.402 16.481 13.284 1.00 40.88 182 LEU A O 1
ATOM 1414 N N . PRO A 1 183 ? -60.875 14.285 13.186 1.00 35.59 183 PRO A N 1
ATOM 1415 C CA . PRO A 1 183 ? -62.156 14.476 12.519 1.00 35.59 183 PRO A CA 1
ATOM 1416 C C . PRO A 1 183 ? -63.164 15.175 13.443 1.00 35.59 183 PRO A C 1
ATOM 1418 O O . PRO A 1 183 ? -63.248 14.899 14.639 1.00 35.59 183 PRO A O 1
ATOM 1421 N N . SER A 1 184 ? -63.982 16.055 12.860 1.00 42.00 184 SER A N 1
ATOM 1422 C CA . SER A 1 184 ? -64.873 17.016 13.538 1.00 42.00 184 SER A CA 1
ATOM 1423 C C . SER A 1 184 ? -65.996 16.422 14.402 1.00 42.00 184 SER A C 1
ATOM 1425 O O . SER A 1 184 ? -66.787 17.168 14.971 1.00 42.00 184 SER A O 1
ATOM 1427 N N . LYS A 1 185 ? -66.095 15.093 14.516 1.00 39.22 185 LYS A N 1
ATOM 1428 C CA . LYS A 1 185 ? -67.169 14.404 15.251 1.00 39.22 185 LYS A CA 1
ATOM 1429 C C . LYS A 1 185 ? -66.710 13.649 16.501 1.00 39.22 185 LYS A C 1
ATOM 1431 O O . LYS A 1 185 ? -67.547 13.016 17.142 1.00 39.22 185 LYS A O 1
ATOM 1436 N N . LEU A 1 186 ? -65.436 13.727 16.894 1.00 40.44 186 LEU A N 1
ATOM 1437 C CA . LEU A 1 186 ? -65.003 13.142 18.166 1.00 40.44 186 LEU A CA 1
ATOM 1438 C C . LEU A 1 186 ? -65.419 14.036 19.348 1.00 40.44 186 LEU A C 1
ATOM 1440 O O . LEU A 1 186 ? -64.843 15.096 19.583 1.00 40.44 186 LEU A O 1
ATOM 1444 N N . ARG A 1 187 ? -66.401 13.584 20.137 1.00 44.06 187 ARG A N 1
ATOM 1445 C CA . ARG A 1 187 ? -66.583 14.059 21.517 1.00 44.06 187 ARG A CA 1
ATOM 1446 C C . ARG A 1 187 ? -65.596 13.304 22.398 1.00 44.06 187 ARG A C 1
ATOM 1448 O O . ARG A 1 187 ? -65.909 12.216 22.857 1.00 44.06 187 ARG A O 1
ATOM 1455 N N . VAL A 1 188 ? -64.409 13.869 22.591 1.00 46.06 188 VAL A N 1
ATOM 1456 C CA . VAL A 1 188 ? -63.372 13.232 23.409 1.00 46.06 188 VAL A CA 1
ATOM 1457 C C . VAL A 1 188 ? -63.612 13.538 24.884 1.00 46.06 188 VAL A C 1
ATOM 1459 O O . VAL A 1 188 ? -63.732 14.704 25.267 1.00 46.06 188 VAL A O 1
ATOM 1462 N N . VAL A 1 189 ? -63.677 12.497 25.711 1.00 48.50 189 VAL A N 1
ATOM 1463 C CA . VAL A 1 189 ? -63.661 12.619 27.175 1.00 48.50 189 VAL A CA 1
ATOM 1464 C C . VAL A 1 189 ? -62.202 12.528 27.634 1.00 48.50 189 VAL A C 1
ATOM 1466 O O . VAL A 1 189 ? -61.422 11.758 27.080 1.00 48.50 189 VAL A O 1
ATOM 1469 N N . ALA A 1 190 ? -61.817 13.336 28.627 1.00 53.72 190 ALA A N 1
ATOM 1470 C CA . ALA A 1 190 ? -60.430 13.601 29.048 1.00 53.72 190 ALA A CA 1
ATOM 1471 C C . ALA A 1 190 ? -59.428 12.408 29.074 1.00 53.72 190 ALA A C 1
ATOM 1473 O O . ALA A 1 190 ? -58.272 12.635 28.713 1.00 53.72 190 ALA A O 1
ATOM 1474 N N . PRO A 1 191 ? -59.799 11.162 29.440 1.00 54.53 191 PRO A N 1
ATOM 1475 C CA . PRO A 1 191 ? -58.864 10.029 29.443 1.00 54.53 191 PRO A CA 1
ATOM 1476 C C . PRO A 1 191 ? -58.429 9.564 28.042 1.00 54.53 191 PRO A C 1
ATOM 1478 O O . PRO A 1 191 ? -57.298 9.128 27.849 1.00 54.53 191 PRO A O 1
ATOM 1481 N N . GLU A 1 192 ? -59.301 9.680 27.041 1.00 55.16 192 GLU A N 1
ATOM 1482 C CA . GLU A 1 192 ? -59.039 9.189 25.678 1.00 55.16 192 GLU A CA 1
ATOM 1483 C C . GLU A 1 192 ? -58.037 10.087 24.932 1.00 55.16 192 GLU A C 1
ATOM 1485 O O . GLU A 1 192 ? -57.242 9.618 24.118 1.00 55.16 192 GLU A O 1
ATOM 1490 N N . LEU A 1 193 ? -58.016 11.380 25.274 1.00 57.53 193 LEU A N 1
ATOM 1491 C CA . LEU A 1 193 ? -57.057 12.368 24.769 1.00 57.53 193 LEU A CA 1
ATOM 1492 C C . LEU A 1 193 ? -55.629 12.081 25.247 1.00 57.53 193 LEU A C 1
ATOM 1494 O O . LEU A 1 193 ? -54.679 12.231 24.480 1.00 57.53 193 LEU A O 1
ATOM 1498 N N . GLN A 1 194 ? -55.482 11.630 26.496 1.00 56.06 194 GLN A N 1
ATOM 1499 C CA . GLN A 1 194 ? -54.190 11.215 27.044 1.00 56.06 194 GLN A CA 1
ATOM 1500 C C . GLN A 1 194 ? -53.673 9.964 26.333 1.00 56.06 194 GLN A C 1
ATOM 1502 O O . GLN A 1 194 ? -52.492 9.895 26.006 1.00 56.06 194 GLN A O 1
ATOM 1507 N N . PHE A 1 195 ? -54.561 9.015 26.029 1.00 58.97 195 PHE A N 1
ATOM 1508 C CA . PHE A 1 195 ? -54.197 7.775 25.345 1.00 58.97 195 PHE A CA 1
ATOM 1509 C C . PHE A 1 195 ? -53.761 8.015 23.892 1.00 58.97 195 PHE A C 1
ATOM 1511 O O . PHE A 1 195 ? -52.739 7.489 23.456 1.00 58.97 195 PHE A O 1
ATOM 1518 N N . ALA A 1 196 ? -54.480 8.870 23.157 1.00 60.72 196 ALA A N 1
ATOM 1519 C CA . ALA A 1 196 ? -54.104 9.255 21.796 1.00 60.72 196 ALA A CA 1
ATOM 1520 C C . ALA A 1 196 ? -52.765 10.014 21.753 1.00 60.72 196 ALA A C 1
ATOM 1522 O O . ALA A 1 196 ? -51.943 9.767 20.873 1.00 60.72 196 ALA A O 1
ATOM 1523 N N . ALA A 1 197 ? -52.511 10.901 22.722 1.00 60.81 197 ALA A N 1
ATOM 1524 C CA . ALA A 1 197 ? -51.228 11.593 22.840 1.00 60.81 197 ALA A CA 1
ATOM 1525 C C . ALA A 1 197 ? -50.077 10.631 23.175 1.00 60.81 197 ALA A C 1
ATOM 1527 O O . ALA A 1 197 ? -48.981 10.782 22.640 1.00 60.81 197 ALA A O 1
ATOM 1528 N N . LEU A 1 198 ? -50.327 9.624 24.019 1.00 60.75 198 LEU A N 1
ATOM 1529 C CA . LEU A 1 198 ? -49.337 8.609 24.375 1.00 60.75 198 LEU A CA 1
ATOM 1530 C C . LEU A 1 198 ? -48.956 7.736 23.170 1.00 60.75 198 LEU A C 1
ATOM 1532 O O . LEU A 1 198 ? -47.775 7.485 22.952 1.00 60.75 198 LEU A O 1
ATOM 1536 N N . LEU A 1 199 ? -49.941 7.336 22.358 1.00 62.31 199 LEU A N 1
ATOM 1537 C CA . LEU A 1 199 ? -49.717 6.582 21.119 1.00 62.31 199 LEU A CA 1
ATOM 1538 C C . LEU A 1 199 ? -48.891 7.383 20.105 1.00 62.31 199 LEU A C 1
ATOM 1540 O O . LEU A 1 199 ? -47.934 6.856 19.546 1.00 62.31 199 LEU A O 1
ATOM 1544 N N . LEU A 1 200 ? -49.196 8.672 19.930 1.00 62.09 200 LEU A N 1
ATOM 1545 C CA . LEU A 1 200 ? -48.429 9.557 19.046 1.00 62.09 200 LEU A CA 1
ATOM 1546 C C . LEU A 1 200 ? -46.988 9.764 19.536 1.00 62.09 200 LEU A C 1
ATOM 1548 O O . LEU A 1 200 ? -46.061 9.789 18.731 1.00 62.09 200 LEU A O 1
ATOM 1552 N N . LEU A 1 201 ? -46.781 9.882 20.851 1.00 60.44 201 LEU A N 1
ATOM 1553 C CA . LEU A 1 201 ? -45.442 9.960 21.444 1.00 60.44 201 LEU A CA 1
ATOM 1554 C C . LEU A 1 201 ? -44.662 8.655 21.258 1.00 60.44 201 LEU A C 1
ATOM 1556 O O . LEU A 1 201 ? -43.458 8.698 21.016 1.00 60.44 201 LEU A O 1
ATOM 1560 N N . GLN A 1 202 ? -45.335 7.506 21.339 1.00 60.84 202 GLN A N 1
ATOM 1561 C CA . GLN A 1 202 ? -44.724 6.198 21.121 1.00 60.84 202 GLN A CA 1
ATOM 1562 C C . GLN A 1 202 ? -44.313 6.000 19.657 1.00 60.84 202 GLN A C 1
ATOM 1564 O O . GLN A 1 202 ? -43.185 5.584 19.398 1.00 60.84 202 GLN A O 1
ATOM 1569 N N . GLU A 1 203 ? -45.175 6.350 18.699 1.00 58.34 203 GLU A N 1
ATOM 1570 C CA . GLU A 1 203 ? -44.829 6.333 17.271 1.00 58.34 203 GLU A CA 1
ATOM 1571 C C . GLU A 1 203 ? -43.678 7.299 16.957 1.00 58.34 203 GLU A C 1
ATOM 1573 O O . GLU A 1 203 ? -42.746 6.943 16.235 1.00 58.34 203 GLU A O 1
ATOM 1578 N N . TYR A 1 204 ? -43.676 8.489 17.565 1.00 60.44 204 TYR A N 1
ATOM 1579 C CA . TYR A 1 204 ? -42.591 9.453 17.397 1.00 60.44 204 TYR A CA 1
ATOM 1580 C C . TYR A 1 204 ? -41.264 8.943 17.979 1.00 60.44 204 TYR A C 1
ATOM 1582 O O . TYR A 1 204 ? -40.238 9.021 17.303 1.00 60.44 204 TYR A O 1
ATOM 1590 N N . ALA A 1 205 ? -41.270 8.357 19.182 1.00 58.50 205 ALA A N 1
ATOM 1591 C CA . ALA A 1 205 ? -40.080 7.773 19.811 1.00 58.50 205 ALA A CA 1
ATOM 1592 C C . ALA A 1 205 ? -39.473 6.635 18.975 1.00 58.50 205 ALA A C 1
ATOM 1594 O O . ALA A 1 205 ? -38.252 6.524 18.864 1.00 58.50 205 ALA A O 1
ATOM 1595 N N . LEU A 1 206 ? -40.322 5.821 18.336 1.00 55.75 206 LEU A N 1
ATOM 1596 C CA . LEU A 1 206 ? -39.886 4.774 17.408 1.00 55.75 206 LEU A CA 1
ATOM 1597 C C . LEU A 1 206 ? -39.190 5.349 16.162 1.00 55.75 206 LEU A C 1
ATOM 1599 O O . LEU A 1 206 ? -38.310 4.696 15.609 1.00 55.75 206 LEU A O 1
ATOM 1603 N N . SER A 1 207 ? -39.552 6.563 15.733 1.00 52.88 207 SER A N 1
ATOM 1604 C CA . SER A 1 207 ? -38.968 7.223 14.552 1.00 52.88 207 SER A CA 1
ATOM 1605 C C . SER A 1 207 ? -37.769 8.148 14.833 1.00 52.88 207 SER A C 1
ATOM 1607 O O . SER A 1 207 ? -36.894 8.284 13.976 1.00 52.88 207 SER A O 1
ATOM 1609 N N . CYS A 1 208 ? -37.712 8.783 16.009 1.00 49.72 208 CYS A N 1
ATOM 1610 C CA . CYS A 1 208 ? -36.794 9.895 16.306 1.00 49.72 208 CYS A CA 1
ATOM 1611 C C . CYS A 1 208 ? -35.904 9.660 17.550 1.00 49.72 208 CYS A C 1
ATOM 1613 O O . CYS A 1 208 ? -35.126 10.542 17.906 1.00 49.72 208 CYS A O 1
ATOM 1615 N N . GLY A 1 209 ? -35.980 8.491 18.201 1.00 53.16 209 GLY A N 1
ATOM 1616 C CA . GLY A 1 209 ? -35.138 8.131 19.350 1.00 53.16 209 GLY A CA 1
ATOM 1617 C C . GLY A 1 209 ? -35.813 8.301 20.723 1.00 53.16 209 GLY A C 1
ATOM 1618 O O . GLY A 1 209 ? -36.972 8.714 20.815 1.00 53.16 209 GLY A O 1
ATOM 1619 N N . PRO A 1 210 ? -35.115 7.932 21.818 1.00 51.62 210 PRO A N 1
ATOM 1620 C CA . PRO A 1 210 ? -35.702 7.856 23.153 1.00 51.62 210 PRO A CA 1
ATOM 1621 C C . PRO A 1 210 ? -36.091 9.236 23.701 1.00 51.62 210 PRO A C 1
ATOM 1623 O O . PRO A 1 210 ? -35.266 10.140 23.822 1.00 51.62 210 PRO A O 1
ATOM 1626 N N . ILE A 1 211 ? -37.358 9.372 24.096 1.00 54.03 211 ILE A N 1
ATOM 1627 C CA . ILE A 1 211 ? -37.894 10.587 24.716 1.00 54.03 211 ILE A CA 1
ATOM 1628 C C . ILE A 1 211 ? -37.399 10.679 26.167 1.00 54.03 211 ILE A C 1
ATOM 1630 O O . ILE A 1 211 ? -37.754 9.836 26.987 1.00 54.03 211 ILE A O 1
ATOM 1634 N N . GLN A 1 212 ? -36.614 11.708 26.504 1.00 46.06 212 GLN A N 1
ATOM 1635 C CA . GLN A 1 212 ? -36.085 11.883 27.866 1.00 46.06 212 GLN A CA 1
ATOM 1636 C C . GLN A 1 212 ? -37.112 12.462 28.851 1.00 46.06 212 GLN A C 1
ATOM 1638 O O . GLN A 1 212 ? -37.122 12.089 30.022 1.00 46.06 212 GLN A O 1
ATOM 1643 N N . ALA A 1 213 ? -37.984 13.366 28.394 1.00 48.31 213 ALA A N 1
ATOM 1644 C CA . ALA A 1 213 ? -39.073 13.917 29.196 1.00 48.31 213 ALA A CA 1
ATOM 1645 C C . ALA A 1 213 ? -40.189 14.475 28.301 1.00 48.31 213 ALA A C 1
ATOM 1647 O O . ALA A 1 213 ? -39.914 15.072 27.259 1.00 48.31 213 ALA A O 1
ATOM 1648 N N . ALA A 1 214 ? -41.440 14.317 28.739 1.00 49.62 214 ALA A N 1
ATOM 1649 C CA . ALA A 1 214 ? -42.613 14.946 28.144 1.00 49.62 214 ALA A CA 1
ATOM 1650 C C . ALA A 1 214 ? -43.478 15.544 29.258 1.00 49.62 214 ALA A C 1
ATOM 1652 O O . ALA A 1 214 ? -43.789 14.873 30.243 1.00 49.62 214 ALA A O 1
ATOM 1653 N N . TRP A 1 215 ? -43.870 16.806 29.098 1.00 48.06 215 TRP A N 1
ATOM 1654 C CA . TRP A 1 215 ? -44.712 17.517 30.058 1.00 48.06 215 TRP A CA 1
ATOM 1655 C C . TRP A 1 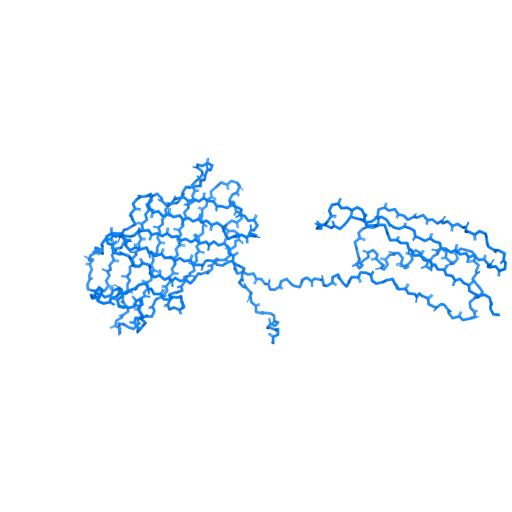215 ? -46.046 17.860 29.416 1.00 48.06 215 TRP A C 1
ATOM 1657 O O . TRP A 1 215 ? -46.083 18.347 28.287 1.00 48.06 215 TRP A O 1
ATOM 1667 N N . PHE A 1 216 ? -47.132 17.643 30.153 1.00 50.44 216 PHE A N 1
ATOM 1668 C CA . PHE A 1 216 ? -48.464 18.069 29.748 1.00 50.44 216 PHE A CA 1
ATOM 1669 C C . PHE A 1 216 ? -48.791 19.388 30.438 1.00 50.44 216 PHE A C 1
ATOM 1671 O O . PHE A 1 216 ? -49.017 19.425 31.647 1.00 50.44 216 PHE A O 1
ATOM 1678 N N . ILE A 1 217 ? -48.820 20.476 29.672 1.00 48.94 217 ILE A N 1
ATOM 1679 C CA . ILE A 1 217 ? -49.236 21.779 30.192 1.00 48.94 217 ILE A CA 1
ATOM 1680 C C . ILE A 1 217 ? -50.665 22.028 29.731 1.00 48.94 217 ILE A C 1
ATOM 1682 O O . ILE A 1 217 ? -50.927 22.156 28.535 1.00 48.94 217 ILE A O 1
ATOM 1686 N N . ASN A 1 218 ? -51.590 22.091 30.686 1.00 49.41 218 ASN A N 1
ATOM 1687 C CA . ASN A 1 218 ? -52.970 22.460 30.414 1.00 49.41 218 ASN A CA 1
ATOM 1688 C C . ASN A 1 218 ? -53.056 23.988 30.393 1.00 49.41 218 ASN A C 1
ATOM 1690 O O . ASN A 1 218 ? -52.918 24.627 31.435 1.00 49.41 218 ASN A O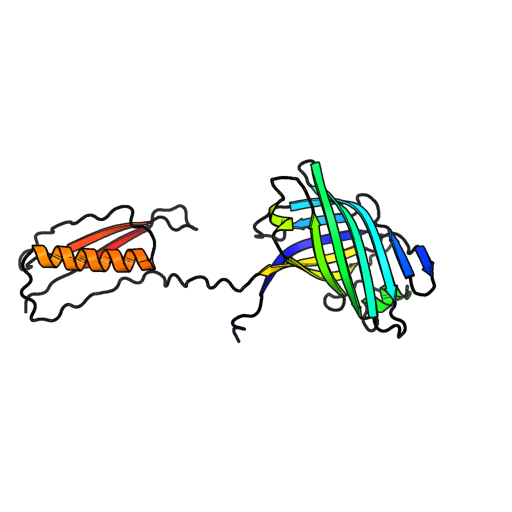 1
ATOM 1694 N N . ILE A 1 219 ? -53.216 24.579 29.209 1.00 50.91 219 ILE A N 1
ATOM 1695 C CA . ILE A 1 219 ? -53.279 26.037 29.067 1.00 50.91 219 ILE A CA 1
ATOM 1696 C C . ILE A 1 219 ? -54.753 26.455 29.018 1.00 50.91 219 ILE A C 1
ATOM 1698 O O . ILE A 1 219 ? -55.406 26.243 27.989 1.00 50.91 219 ILE A O 1
ATOM 1702 N N . PRO A 1 220 ? -55.302 27.065 30.085 1.00 47.56 220 PRO A N 1
ATOM 1703 C CA . PRO A 1 220 ? -56.651 27.603 30.040 1.00 47.56 220 PRO A CA 1
ATOM 1704 C C . PRO A 1 220 ? -56.669 28.788 29.072 1.00 47.56 220 PRO A C 1
ATOM 1706 O O . PRO A 1 220 ? -55.999 29.795 29.283 1.00 47.56 220 PRO A O 1
ATOM 1709 N N . THR A 1 221 ? -57.426 28.663 27.986 1.00 49.44 221 THR A N 1
ATOM 1710 C CA . THR A 1 221 ? -57.659 29.757 27.037 1.00 49.44 221 THR A CA 1
ATOM 1711 C C . THR A 1 221 ? -59.164 30.002 26.913 1.00 49.44 221 THR A C 1
ATOM 1713 O O . THR A 1 221 ? -59.927 29.039 26.791 1.00 49.44 221 THR A O 1
ATOM 1716 N N . PRO A 1 222 ? -59.636 31.264 26.957 1.00 43.69 222 PRO A N 1
ATOM 1717 C CA . PRO A 1 222 ? -61.063 31.559 26.855 1.00 43.69 222 PRO A CA 1
ATOM 1718 C C . PRO A 1 222 ? -61.610 31.092 25.499 1.00 43.69 222 PRO A C 1
ATOM 1720 O O . PRO A 1 222 ? -61.105 31.504 24.458 1.00 43.69 222 PRO A O 1
ATOM 1723 N N . GLY A 1 223 ? -62.623 30.219 25.509 1.00 50.28 223 GLY A N 1
ATOM 1724 C CA . GLY A 1 223 ? -63.272 29.699 24.295 1.00 50.28 223 GLY A CA 1
ATOM 1725 C C . GLY A 1 223 ? -62.731 28.368 23.750 1.00 50.28 223 GLY A C 1
ATOM 1726 O O . GLY A 1 223 ? -63.254 27.877 22.752 1.00 50.28 223 GLY A O 1
ATOM 1727 N N . TRP A 1 224 ? -61.745 27.750 24.407 1.00 51.50 224 TRP A N 1
ATOM 1728 C CA . TRP A 1 224 ? -61.134 26.482 23.986 1.00 51.50 224 TRP A CA 1
ATOM 1729 C C . TRP A 1 224 ? -61.424 25.368 24.996 1.00 51.50 224 TRP A C 1
ATOM 1731 O O . TRP A 1 224 ? -61.523 25.627 26.192 1.00 51.50 224 TRP A O 1
ATOM 1741 N N . ILE A 1 225 ? -61.563 24.121 24.529 1.00 51.84 225 ILE A N 1
ATOM 1742 C CA . ILE A 1 225 ? -61.864 22.983 25.421 1.00 51.84 225 ILE A CA 1
ATOM 1743 C C . ILE A 1 225 ? -60.596 22.476 26.120 1.00 51.84 225 ILE A C 1
ATOM 1745 O O . ILE A 1 225 ? -60.684 22.091 27.280 1.00 51.84 225 ILE A O 1
ATOM 1749 N N . GLN A 1 226 ? -59.439 22.499 25.445 1.00 49.03 226 GLN A N 1
ATOM 1750 C CA . GLN A 1 226 ? -58.106 22.193 25.986 1.00 49.03 226 GLN A CA 1
ATOM 1751 C C . GLN A 1 226 ? -57.047 22.416 24.891 1.00 49.03 226 GLN A C 1
ATOM 1753 O O . GLN A 1 226 ? -57.292 22.111 23.723 1.00 49.03 226 GLN A O 1
ATOM 1758 N N . ALA A 1 227 ? -55.870 22.924 25.261 1.00 47.53 227 ALA A N 1
ATOM 1759 C CA . ALA A 1 227 ? -54.688 22.949 24.400 1.00 47.53 227 ALA A CA 1
ATOM 1760 C C . ALA A 1 227 ? -53.605 22.087 25.051 1.00 47.53 227 ALA A C 1
ATOM 1762 O O . ALA A 1 227 ? -53.288 22.291 26.223 1.00 47.53 227 ALA A O 1
ATOM 1763 N N . LEU A 1 228 ? -53.060 21.130 24.296 1.00 49.28 228 LEU A N 1
ATOM 1764 C CA . LEU A 1 228 ? -51.978 20.267 24.759 1.00 49.28 228 LEU A CA 1
ATOM 1765 C C . LEU A 1 228 ? -50.671 20.774 24.156 1.00 49.28 228 LEU A C 1
ATOM 1767 O O . LEU A 1 228 ? -50.490 20.747 22.936 1.00 49.28 228 LEU A O 1
ATOM 1771 N N . GLN A 1 229 ? -49.774 21.257 25.009 1.00 49.28 229 GLN A N 1
ATOM 1772 C CA . GLN A 1 229 ? -48.407 21.568 24.614 1.00 49.28 229 GLN A CA 1
ATOM 1773 C C . GLN A 1 229 ? -47.500 20.455 25.122 1.00 49.28 229 GLN A C 1
ATOM 1775 O O . GLN A 1 229 ? -47.461 20.203 26.324 1.00 49.28 229 GLN A O 1
ATOM 1780 N N . VAL A 1 230 ? -46.806 19.797 24.197 1.00 50.06 230 VAL A N 1
ATOM 1781 C CA . VAL A 1 230 ? -45.805 18.775 24.500 1.00 50.06 230 VAL A CA 1
ATOM 1782 C C . VAL A 1 230 ? -44.447 19.383 24.183 1.00 50.06 230 VAL A C 1
ATOM 1784 O O . VAL A 1 230 ? -44.170 19.745 23.038 1.00 50.06 230 VAL A O 1
ATOM 1787 N N . VAL A 1 231 ? -43.626 19.552 25.216 1.00 47.88 231 VAL A N 1
ATOM 1788 C CA . VAL A 1 231 ? -42.245 20.029 25.090 1.00 47.88 231 VAL A CA 1
ATOM 1789 C C . VAL A 1 231 ? -41.330 18.823 25.217 1.00 47.88 231 VAL A C 1
ATOM 1791 O O . VAL A 1 231 ? -41.413 18.102 26.212 1.00 47.88 231 VAL A O 1
ATOM 1794 N N . TYR A 1 232 ? -40.481 18.615 24.215 1.00 56.06 232 TYR A N 1
ATOM 1795 C CA . TYR A 1 232 ? -39.482 17.553 24.198 1.00 56.06 232 TYR A CA 1
ATOM 1796 C C . TYR A 1 232 ? -38.074 18.151 24.204 1.00 56.06 232 TYR A C 1
ATOM 1798 O O . TYR A 1 232 ? -37.801 19.127 23.500 1.00 56.06 232 TYR A O 1
ATOM 1806 N N . MET A 1 233 ? -37.194 17.534 24.994 1.00 44.91 233 MET A N 1
ATOM 1807 C CA . MET A 1 233 ? -35.752 17.760 24.963 1.00 44.91 233 MET A CA 1
ATOM 1808 C C . MET A 1 233 ? -35.067 16.497 24.455 1.00 44.91 233 MET A C 1
ATOM 1810 O O . MET A 1 233 ? -35.109 15.461 25.121 1.00 44.91 233 MET A O 1
ATOM 1814 N N . GLY A 1 234 ? -34.461 16.604 23.276 1.00 49.34 234 GLY A N 1
ATOM 1815 C CA . GLY A 1 234 ? -33.599 15.578 22.704 1.00 49.34 234 GLY A CA 1
ATOM 1816 C C . GLY A 1 234 ? -32.156 16.043 22.638 1.00 49.34 234 GLY A C 1
ATOM 1817 O O . GLY A 1 234 ? -31.894 17.243 22.578 1.00 49.34 234 GLY A O 1
ATOM 1818 N N . VAL A 1 235 ? -31.233 15.088 22.625 1.00 45.50 235 VAL A N 1
ATOM 1819 C CA . VAL A 1 235 ? -29.828 15.331 22.285 1.00 45.50 235 VAL A CA 1
ATOM 1820 C C . VAL A 1 235 ? -29.625 14.756 20.890 1.00 45.50 235 VAL A C 1
ATOM 1822 O O . VAL A 1 235 ? -29.923 13.578 20.677 1.00 45.50 235 VAL A O 1
ATOM 1825 N N . ASP A 1 236 ? -29.192 15.582 19.940 1.00 46.94 236 ASP A N 1
ATOM 1826 C CA . ASP A 1 236 ? -28.747 15.080 18.642 1.00 46.94 236 ASP A CA 1
ATOM 1827 C C . ASP A 1 236 ? -27.446 14.289 18.874 1.00 46.94 236 ASP A C 1
ATOM 1829 O O . ASP A 1 236 ? -26.525 14.813 19.502 1.00 46.94 236 ASP A O 1
ATOM 1833 N N . PRO A 1 237 ? -27.332 13.029 18.425 1.00 44.19 237 PRO A N 1
ATOM 1834 C CA . PRO A 1 237 ? -26.103 12.262 18.599 1.00 44.19 237 PRO A CA 1
ATOM 1835 C C . PRO A 1 237 ? -24.862 12.916 17.968 1.00 44.19 237 PRO A C 1
ATOM 1837 O O . PRO A 1 237 ? -23.749 12.568 18.359 1.00 44.19 237 PRO A O 1
ATOM 1840 N N . GLN A 1 238 ? -25.032 13.834 17.009 1.00 46.09 238 GLN A N 1
ATOM 1841 C CA . GLN A 1 238 ? -23.938 14.565 16.358 1.00 46.09 238 GLN A CA 1
ATOM 1842 C C . GLN A 1 238 ? -23.748 16.001 16.870 1.00 46.09 238 GLN A C 1
ATOM 1844 O O . GLN A 1 238 ? -22.655 16.542 16.720 1.00 46.09 238 GLN A O 1
ATOM 1849 N N . ASP A 1 239 ? -24.748 16.590 17.530 1.00 44.94 239 ASP A N 1
ATOM 1850 C CA . ASP A 1 239 ? -24.685 17.945 18.086 1.00 44.94 239 ASP A CA 1
ATOM 1851 C C . ASP A 1 239 ? -24.933 17.908 19.601 1.00 44.94 239 ASP A C 1
ATOM 1853 O O . ASP A 1 239 ? -26.031 17.628 20.079 1.00 44.94 239 ASP A O 1
ATOM 1857 N N . GLN A 1 240 ? -23.908 18.246 20.391 1.00 41.25 240 GLN A N 1
ATOM 1858 C CA . GLN A 1 240 ? -23.945 18.228 21.865 1.00 41.25 240 GLN A CA 1
ATOM 1859 C C . GLN A 1 240 ? -24.888 19.276 22.502 1.00 41.25 240 GLN A C 1
ATOM 1861 O O . GLN A 1 240 ? -24.811 19.534 23.705 1.00 41.25 240 GLN A O 1
ATOM 1866 N N . TYR A 1 241 ? -25.784 19.892 21.729 1.00 39.91 241 TYR A N 1
ATOM 1867 C CA . TYR A 1 241 ? -26.726 20.896 22.208 1.00 39.91 241 TYR A CA 1
ATOM 1868 C C . TYR A 1 241 ? -28.142 20.314 22.327 1.00 39.91 241 TYR A C 1
ATOM 1870 O O . TYR A 1 241 ? -28.615 19.638 21.413 1.00 39.91 241 TYR A O 1
ATOM 1878 N N . PRO A 1 242 ? -28.862 20.579 23.433 1.00 45.56 242 PRO A N 1
ATOM 1879 C CA . PRO A 1 242 ? -30.237 20.124 23.582 1.00 45.56 242 PRO A CA 1
ATOM 1880 C C . PRO A 1 242 ? -31.136 20.809 22.546 1.00 45.56 242 PRO A C 1
ATOM 1882 O O . PRO A 1 242 ? -31.248 22.037 22.517 1.00 45.56 242 PRO A O 1
ATOM 1885 N N . ILE A 1 243 ? -31.822 20.018 21.722 1.00 51.56 243 ILE A N 1
ATOM 1886 C CA . ILE A 1 243 ? -32.842 20.523 20.802 1.00 51.56 243 ILE A CA 1
ATOM 1887 C C . ILE A 1 243 ? -34.158 20.614 21.575 1.00 51.56 243 ILE A C 1
ATOM 1889 O O . ILE A 1 243 ? -34.747 19.597 21.953 1.00 51.56 243 ILE A O 1
ATOM 1893 N N . LEU A 1 244 ? -34.633 21.842 21.797 1.00 44.81 244 LEU A N 1
ATOM 1894 C CA . LEU A 1 244 ? -35.938 22.098 22.401 1.00 44.81 244 LEU A CA 1
ATOM 1895 C C . LEU A 1 244 ? -37.003 22.166 21.301 1.00 44.81 244 LEU A C 1
ATOM 1897 O O . LEU A 1 244 ? -37.149 23.180 20.619 1.00 44.81 244 LEU A O 1
ATOM 1901 N N . SER A 1 245 ? -37.761 21.086 21.127 1.00 49.84 245 SER A N 1
ATOM 1902 C CA . SER A 1 245 ? -38.875 21.050 20.174 1.00 49.84 245 SER A CA 1
ATOM 1903 C C . SER A 1 245 ? -40.198 21.212 20.912 1.00 49.84 245 SER A C 1
ATOM 1905 O O . SER A 1 245 ? -40.476 20.513 21.887 1.00 49.84 245 SER A O 1
ATOM 1907 N N . THR A 1 246 ? -41.026 22.152 20.451 1.00 47.00 246 THR A N 1
ATOM 1908 C CA . THR A 1 246 ? -42.339 22.424 21.046 1.00 47.00 246 THR A CA 1
ATOM 1909 C C . THR A 1 246 ? -43.439 22.036 20.070 1.00 47.00 246 THR A C 1
ATOM 1911 O O . THR A 1 246 ? -43.538 22.612 18.988 1.00 47.00 246 THR A O 1
ATOM 1914 N N . PHE A 1 247 ? -44.305 21.105 20.467 1.00 52.09 247 PHE A N 1
ATOM 1915 C CA . PHE A 1 247 ? -45.489 20.725 19.701 1.00 52.09 247 PHE A CA 1
ATOM 1916 C C . PHE A 1 247 ? -46.739 21.294 20.364 1.00 52.09 247 PHE A C 1
ATOM 1918 O O . PHE A 1 247 ? -46.906 21.208 21.584 1.00 52.09 247 PHE A O 1
ATOM 1925 N N . ARG A 1 248 ? -47.640 21.869 19.561 1.00 46.19 248 ARG A N 1
ATOM 1926 C CA . ARG A 1 248 ? -48.923 22.397 20.036 1.00 46.19 248 ARG A CA 1
ATOM 1927 C C . ARG A 1 248 ? -50.067 21.699 19.319 1.00 46.19 248 ARG A C 1
ATOM 1929 O O . ARG A 1 248 ? -50.258 21.893 18.122 1.00 46.19 248 ARG A O 1
ATOM 1936 N N . VAL A 1 249 ? -50.858 20.929 20.058 1.00 46.94 249 VAL A N 1
ATOM 1937 C CA . VAL A 1 249 ? -52.107 20.351 19.552 1.00 46.94 249 VAL A CA 1
ATOM 1938 C C . VAL A 1 249 ? -53.246 21.288 19.937 1.00 46.94 249 VAL A C 1
ATOM 1940 O O . VAL A 1 249 ? -53.489 21.540 21.118 1.00 46.94 249 VAL A O 1
ATOM 1943 N N . THR A 1 250 ? -53.923 21.841 18.928 1.00 44.59 250 THR A N 1
ATOM 1944 C CA . THR A 1 250 ? -55.039 22.780 19.110 1.00 44.59 250 THR A CA 1
ATOM 1945 C C . THR A 1 250 ? -56.336 22.121 18.656 1.00 44.59 250 THR A C 1
ATOM 1947 O O . THR A 1 250 ? -56.458 21.714 17.502 1.00 44.59 250 THR A O 1
ATOM 1950 N N . LEU A 1 251 ? -57.308 22.010 19.563 1.00 44.53 251 LEU A N 1
ATOM 1951 C CA . LEU A 1 251 ? -58.638 21.475 19.273 1.00 44.53 251 LEU A CA 1
ATOM 1952 C C . LEU A 1 251 ? -59.622 22.628 19.079 1.00 44.53 251 LEU A C 1
ATOM 1954 O O . LEU A 1 251 ? -59.871 23.394 20.008 1.00 44.53 251 LEU A O 1
ATOM 1958 N N . HIS A 1 252 ? -60.206 22.734 17.888 1.00 40.19 252 HIS A N 1
ATOM 1959 C CA . HIS A 1 252 ? -61.261 23.705 17.609 1.00 40.19 252 HIS A CA 1
ATOM 1960 C C . HIS A 1 252 ? -62.640 23.101 17.871 1.00 40.19 252 HIS A C 1
ATOM 1962 O O . HIS A 1 252 ? -62.910 21.959 17.496 1.00 40.19 252 HIS A O 1
ATOM 1968 N N . ARG A 1 253 ? -63.532 23.897 18.467 1.00 38.88 253 ARG A N 1
ATOM 1969 C CA . ARG A 1 253 ? -64.969 23.624 18.462 1.00 38.88 253 ARG A CA 1
ATOM 1970 C C . ARG A 1 253 ? -65.552 24.292 17.215 1.00 38.88 253 ARG A C 1
ATOM 1972 O O . ARG A 1 253 ? -65.391 25.501 17.067 1.00 38.88 253 ARG A O 1
ATOM 1979 N N . TYR A 1 254 ? -66.177 23.515 16.339 1.00 37.94 254 TYR A N 1
ATOM 1980 C CA . TYR A 1 254 ? -67.130 24.031 15.356 1.00 37.94 254 TYR A CA 1
ATOM 1981 C C . TYR A 1 254 ? -68.538 23.720 15.852 1.00 37.94 254 TYR A C 1
ATOM 1983 O O . TYR A 1 254 ? -68.729 22.592 16.366 1.00 37.94 254 TYR A O 1
#